Protein AF-A0A936CK80-F1 (afdb_monomer)

Radius of gyration: 20.22 Å; Cα contacts (8 Å, |Δi|>4): 633; chains: 1; bounding box: 52×66×54 Å

pLDDT: mean 85.53, std 17.78, range [31.84, 98.75]

Structure (mmCIF, N/CA/C/O backbone):
data_AF-A0A936CK80-F1
#
_entry.id   AF-A0A936CK80-F1
#
loop_
_atom_site.group_PDB
_atom_site.id
_atom_site.type_symbol
_atom_site.label_atom_id
_atom_site.label_alt_id
_atom_site.label_comp_id
_atom_site.label_asym_id
_atom_site.label_entity_id
_atom_site.label_seq_id
_atom_site.pdbx_PDB_ins_code
_atom_site.Cartn_x
_atom_site.Cartn_y
_atom_site.Cartn_z
_atom_site.occupancy
_atom_site.B_iso_or_equiv
_atom_site.auth_seq_id
_atom_site.auth_comp_id
_atom_site.auth_asym_id
_atom_site.auth_atom_id
_atom_site.pdbx_PDB_model_num
ATOM 1 N N . MET A 1 1 ? -12.607 -15.235 5.299 1.00 90.94 1 MET A N 1
ATOM 2 C CA . MET A 1 1 ? -11.387 -15.390 6.128 1.00 90.94 1 MET A CA 1
ATOM 3 C C . MET A 1 1 ? -11.049 -14.071 6.810 1.00 90.94 1 MET A C 1
ATOM 5 O O . MET A 1 1 ? -11.460 -13.039 6.297 1.00 90.94 1 MET A O 1
ATOM 9 N N . SER A 1 2 ? -10.295 -14.081 7.913 1.00 73.56 2 SER A N 1
ATOM 10 C CA . SER A 1 2 ? -9.813 -12.849 8.558 1.00 73.56 2 SER A CA 1
ATOM 11 C C . SER A 1 2 ? -8.311 -12.921 8.818 1.00 73.56 2 SER A C 1
ATOM 13 O O . SER A 1 2 ? -7.803 -13.983 9.174 1.00 73.56 2 SER A O 1
ATOM 15 N N . PHE A 1 3 ? -7.615 -11.7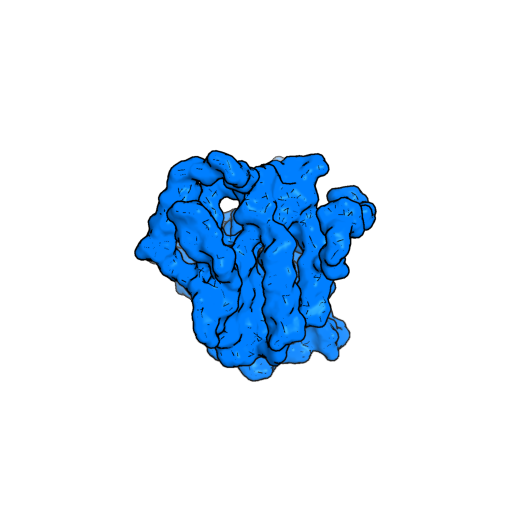97 8.661 1.00 86.94 3 PHE A N 1
ATOM 16 C CA . PHE A 1 3 ? -6.196 -11.641 8.982 1.00 86.94 3 PHE A CA 1
ATOM 17 C C . PHE A 1 3 ? -5.951 -10.322 9.722 1.00 86.94 3 PHE A C 1
ATOM 19 O O . PHE A 1 3 ? -6.760 -9.395 9.657 1.00 86.94 3 PHE A O 1
ATOM 26 N N . PHE A 1 4 ? -4.835 -10.229 10.442 1.00 77.50 4 PHE A N 1
ATOM 27 C CA . PHE A 1 4 ? -4.381 -8.968 11.022 1.00 77.50 4 PHE A CA 1
ATOM 28 C C . PHE A 1 4 ? -3.329 -8.353 10.109 1.00 77.50 4 PHE A C 1
ATOM 30 O O . PHE A 1 4 ? -2.383 -9.038 9.725 1.00 77.50 4 PHE A O 1
ATOM 37 N N . ALA A 1 5 ? -3.486 -7.076 9.764 1.00 58.94 5 ALA A N 1
ATOM 38 C CA . ALA A 1 5 ? -2.471 -6.360 9.005 1.00 58.94 5 ALA A CA 1
ATOM 39 C C . ALA A 1 5 ? -1.598 -5.552 9.967 1.00 58.94 5 ALA A C 1
ATOM 41 O O . ALA A 1 5 ? -2.046 -4.599 10.613 1.00 58.94 5 ALA A O 1
ATOM 42 N N . THR A 1 6 ? -0.336 -5.951 10.037 1.00 60.31 6 THR A N 1
ATOM 43 C CA . THR A 1 6 ? 0.779 -5.160 10.546 1.00 60.31 6 THR A CA 1
ATOM 44 C C . THR A 1 6 ? 1.874 -5.208 9.488 1.00 60.31 6 THR A C 1
ATOM 46 O O . THR A 1 6 ? 1.953 -6.151 8.702 1.00 60.31 6 THR A O 1
ATOM 49 N N . VAL A 1 7 ? 2.706 -4.173 9.428 1.00 60.09 7 VAL A N 1
ATOM 50 C CA . VAL A 1 7 ? 3.809 -4.112 8.474 1.00 60.09 7 VAL A CA 1
ATOM 51 C C . VAL A 1 7 ? 5.092 -3.976 9.271 1.00 60.09 7 VAL A C 1
ATOM 53 O O . VAL A 1 7 ? 5.338 -2.964 9.928 1.00 60.09 7 VAL A O 1
ATOM 56 N N . SER A 1 8 ? 5.902 -5.027 9.237 1.00 54.38 8 SER A N 1
ATOM 57 C CA . SER A 1 8 ? 7.216 -5.060 9.872 1.00 54.38 8 SER A CA 1
ATOM 58 C C . SER A 1 8 ? 8.303 -4.750 8.848 1.00 54.38 8 SER A C 1
ATOM 60 O O . SER A 1 8 ? 8.177 -5.057 7.666 1.00 54.38 8 SER A O 1
ATOM 62 N N . CYS A 1 9 ? 9.375 -4.091 9.289 1.00 51.50 9 CYS A N 1
ATOM 63 C CA . CYS A 1 9 ? 10.545 -3.887 8.444 1.00 51.50 9 CYS A CA 1
ATOM 64 C C . CYS A 1 9 ? 11.281 -5.218 8.291 1.00 51.50 9 CYS A C 1
ATOM 66 O O . CYS A 1 9 ? 11.737 -5.784 9.283 1.00 51.50 9 CYS A O 1
ATOM 68 N N . PHE A 1 10 ? 11.423 -5.693 7.058 1.00 47.81 10 PHE A N 1
ATOM 69 C CA . PHE A 1 10 ? 12.235 -6.865 6.736 1.00 47.81 10 PHE A CA 1
ATOM 70 C C . PHE A 1 10 ? 13.671 -6.497 6.303 1.00 47.81 10 PHE A C 1
ATOM 72 O O . PHE A 1 10 ? 14.412 -7.351 5.816 1.00 47.81 10 PHE A O 1
ATOM 79 N N . GLY A 1 11 ? 14.088 -5.247 6.555 1.00 41.28 11 GLY A N 1
ATOM 80 C CA . GLY A 1 11 ? 15.442 -4.724 6.341 1.00 41.28 11 GLY A CA 1
ATOM 81 C C . GLY A 1 11 ? 16.070 -4.147 7.619 1.00 41.28 11 GLY A C 1
ATOM 82 O O . GLY A 1 11 ? 15.370 -3.676 8.518 1.00 41.28 11 GLY A O 1
ATOM 83 N N . GLN A 1 12 ? 17.404 -4.188 7.706 1.00 37.88 12 GLN A N 1
ATOM 84 C CA . GLN A 1 12 ? 18.173 -3.705 8.860 1.00 37.88 12 GLN A CA 1
ATOM 85 C C . GLN A 1 12 ? 17.774 -2.278 9.291 1.00 37.88 12 GLN A C 1
ATOM 87 O O . GLN A 1 12 ? 17.757 -1.374 8.454 1.00 37.88 12 GLN A O 1
ATOM 92 N N . PRO A 1 13 ? 17.627 -1.991 10.601 1.00 36.31 13 PRO A N 1
ATOM 93 C CA . PRO A 1 13 ? 17.452 -0.622 11.104 1.00 36.31 13 PRO A CA 1
ATOM 94 C C . PRO A 1 13 ? 18.627 0.320 10.776 1.00 36.31 13 PRO A C 1
ATOM 96 O O . PRO A 1 13 ? 18.455 1.538 10.765 1.00 36.31 13 PRO A O 1
ATOM 99 N N . ARG A 1 14 ? 19.819 -0.226 10.477 1.00 38.53 14 ARG A N 1
ATOM 100 C CA . ARG A 1 14 ? 20.996 0.533 10.004 1.00 38.53 14 ARG A CA 1
ATOM 101 C C . ARG A 1 14 ? 21.031 0.743 8.478 1.00 38.53 14 ARG A C 1
ATOM 103 O O . ARG A 1 14 ? 21.925 1.428 7.996 1.00 38.53 14 ARG A O 1
ATOM 110 N N . GLY A 1 15 ? 20.065 0.196 7.735 1.00 40.78 15 GLY A N 1
ATOM 111 C CA . GLY A 1 15 ? 20.029 0.116 6.271 1.00 40.78 15 GLY A CA 1
ATOM 112 C C . GLY A 1 15 ? 18.913 0.927 5.607 1.00 40.78 15 GLY A C 1
ATOM 113 O O . GLY A 1 15 ? 18.329 0.465 4.637 1.00 40.78 15 GLY A O 1
ATOM 114 N N . ARG A 1 16 ? 18.628 2.157 6.073 1.00 46.03 16 ARG A N 1
ATOM 115 C CA . ARG A 1 16 ? 17.779 3.111 5.311 1.00 46.03 16 ARG A CA 1
ATOM 116 C C . ARG A 1 16 ? 18.415 3.560 3.976 1.00 46.03 16 ARG A C 1
ATOM 118 O O . ARG A 1 16 ? 17.820 4.352 3.259 1.00 46.03 16 ARG A O 1
ATOM 125 N N . GLY A 1 17 ? 19.616 3.076 3.660 1.00 39.00 17 GLY A N 1
ATOM 126 C CA . GLY A 1 17 ? 20.102 2.818 2.306 1.00 39.00 17 GLY A CA 1
ATOM 127 C C . GLY A 1 17 ? 20.711 1.417 2.312 1.00 39.00 17 GLY A C 1
ATOM 128 O O . GLY A 1 17 ? 21.501 1.104 3.207 1.00 39.00 17 GLY A O 1
ATOM 129 N N . GLY A 1 18 ? 20.299 0.557 1.386 1.00 45.75 18 GLY A N 1
ATOM 130 C CA . GLY A 1 18 ? 20.871 -0.771 1.223 1.00 45.75 18 GLY A CA 1
ATOM 131 C C . GLY A 1 18 ? 22.326 -0.631 0.801 1.00 45.75 18 GLY A C 1
ATOM 132 O O . GLY A 1 18 ? 22.621 0.066 -0.150 1.00 45.75 18 GLY A O 1
ATOM 133 N N . MET A 1 19 ? 23.272 -1.252 1.496 1.00 43.19 19 MET A N 1
ATOM 134 C CA . MET A 1 19 ? 24.635 -1.354 0.970 1.00 43.19 19 MET A CA 1
ATOM 135 C C . MET A 1 19 ? 24.689 -2.543 0.015 1.00 43.19 19 MET A C 1
ATOM 137 O O . MET A 1 19 ? 25.093 -3.636 0.407 1.00 43.19 19 MET A O 1
ATOM 141 N N . ALA A 1 20 ? 24.273 -2.339 -1.235 1.00 45.38 20 ALA A N 1
ATOM 142 C CA . ALA A 1 20 ? 24.664 -3.231 -2.318 1.00 45.38 20 ALA A CA 1
ATOM 143 C C . ALA A 1 20 ? 26.065 -2.811 -2.776 1.00 45.38 20 ALA A C 1
ATOM 145 O O . ALA A 1 20 ? 26.227 -2.016 -3.698 1.00 45.38 20 ALA A O 1
ATOM 146 N N . VAL A 1 21 ? 27.090 -3.303 -2.081 1.00 42.16 21 VAL A N 1
ATOM 147 C CA . VAL A 1 21 ? 28.447 -3.318 -2.627 1.00 42.16 21 VAL A CA 1
ATOM 148 C C . VAL A 1 21 ? 28.748 -4.773 -2.936 1.00 42.16 21 VAL A C 1
ATOM 150 O O . VAL A 1 21 ? 29.017 -5.555 -2.025 1.00 42.16 21 VAL A O 1
ATOM 153 N N . GLU A 1 22 ? 28.709 -5.127 -4.221 1.00 42.38 22 GLU A N 1
ATOM 154 C CA . GLU A 1 22 ? 29.006 -6.460 -4.775 1.00 42.38 22 GLU A CA 1
ATOM 155 C C . GLU A 1 22 ? 30.392 -7.028 -4.407 1.00 42.38 22 GLU A C 1
ATOM 157 O O . GLU A 1 22 ? 30.753 -8.117 -4.837 1.00 42.38 22 GLU A O 1
ATOM 162 N N . GLN A 1 23 ? 31.180 -6.352 -3.570 1.00 39.53 23 GLN A N 1
ATOM 163 C CA . GLN A 1 23 ? 32.452 -6.876 -3.069 1.00 39.53 23 GLN A CA 1
ATOM 164 C C . GLN A 1 23 ? 32.578 -6.899 -1.545 1.00 39.53 23 GLN A C 1
ATOM 166 O O . GLN A 1 23 ? 33.513 -7.504 -1.032 1.00 39.53 23 GLN A O 1
ATOM 171 N N . TYR A 1 24 ? 31.624 -6.327 -0.805 1.00 40.56 24 TYR A N 1
ATOM 172 C CA . TYR A 1 24 ? 31.613 -6.376 0.654 1.00 40.56 24 TYR A CA 1
ATOM 173 C C . TYR A 1 24 ? 30.174 -6.309 1.166 1.00 40.56 24 TYR A C 1
ATOM 175 O O . TYR A 1 24 ? 29.749 -5.303 1.736 1.00 40.56 24 TYR A O 1
ATOM 183 N N . PHE A 1 25 ? 29.434 -7.418 1.073 1.00 49.34 25 PHE A N 1
ATOM 184 C CA . PHE A 1 25 ? 28.477 -7.684 2.143 1.00 49.34 25 PHE A CA 1
ATOM 185 C C . PHE A 1 25 ? 29.290 -7.675 3.435 1.00 49.34 25 PHE A C 1
ATOM 187 O O . PHE A 1 25 ? 30.094 -8.575 3.693 1.00 49.34 25 PHE A O 1
ATOM 194 N N . SER A 1 26 ? 29.163 -6.603 4.221 1.00 53.44 26 SER A N 1
ATOM 195 C CA . SER A 1 26 ? 29.718 -6.601 5.566 1.00 53.44 26 SER A CA 1
ATOM 196 C C . SER A 1 26 ? 29.170 -7.856 6.237 1.00 53.44 26 SER A C 1
ATOM 198 O O . SER A 1 26 ? 27.960 -8.078 6.199 1.00 53.44 26 SER A O 1
ATOM 200 N N . LYS A 1 27 ? 30.031 -8.696 6.821 1.00 55.69 27 LYS A N 1
ATOM 201 C CA . LYS A 1 27 ? 29.606 -9.948 7.471 1.00 55.69 27 LYS A CA 1
ATOM 202 C C . LYS A 1 27 ? 28.365 -9.738 8.366 1.00 55.69 27 LYS A C 1
ATOM 204 O O . LYS A 1 27 ? 27.516 -10.610 8.460 1.00 55.69 27 LYS A O 1
ATOM 209 N N . CYS A 1 28 ? 28.220 -8.539 8.939 1.00 57.66 28 CYS A N 1
ATOM 210 C CA . CYS A 1 28 ? 27.093 -8.084 9.748 1.00 57.66 28 CYS A CA 1
ATOM 211 C C . CYS A 1 28 ? 25.706 -8.120 9.065 1.00 57.66 28 CYS A C 1
ATOM 213 O O . CYS A 1 28 ? 24.758 -8.550 9.713 1.00 57.66 28 CYS A O 1
ATOM 215 N N . SER A 1 29 ? 25.547 -7.709 7.799 1.00 62.97 29 SER A N 1
ATOM 216 C CA . SER A 1 29 ? 24.231 -7.760 7.125 1.00 62.97 29 SER A CA 1
ATOM 217 C C . SER A 1 29 ? 23.830 -9.181 6.745 1.00 62.97 29 SER A C 1
ATOM 219 O O . SER A 1 29 ? 22.663 -9.546 6.865 1.00 62.97 29 SER A O 1
ATOM 221 N N . SER A 1 30 ? 24.807 -10.014 6.386 1.00 62.59 30 SER A N 1
ATOM 222 C CA . SER A 1 30 ? 24.587 -11.444 6.183 1.00 62.59 30 SER A CA 1
ATOM 223 C C . SER A 1 30 ? 24.240 -12.169 7.484 1.00 62.59 30 SER A C 1
ATOM 225 O O . SER A 1 30 ? 23.319 -12.980 7.488 1.00 62.59 30 SER A O 1
ATOM 227 N N . PHE A 1 31 ? 24.907 -11.847 8.600 1.00 67.94 31 PHE A N 1
ATOM 228 C CA . PHE A 1 31 ? 24.560 -12.401 9.913 1.00 67.94 31 PHE A CA 1
ATOM 229 C C . PHE A 1 31 ? 23.154 -12.001 10.359 1.00 67.94 31 PHE A C 1
ATOM 231 O O . PHE A 1 31 ? 22.409 -12.866 10.801 1.00 67.94 31 PHE A O 1
ATOM 238 N N . ASP A 1 32 ? 22.758 -10.739 10.174 1.00 67.00 32 ASP A N 1
ATOM 239 C CA . ASP A 1 32 ? 21.407 -10.280 10.518 1.00 67.00 32 ASP A CA 1
ATOM 240 C C . ASP A 1 32 ? 20.325 -11.002 9.700 1.00 67.00 32 ASP A C 1
ATOM 242 O O . ASP A 1 32 ? 19.324 -11.458 10.250 1.00 67.00 32 ASP A O 1
ATOM 246 N N . ALA A 1 33 ? 20.552 -11.202 8.396 1.00 72.12 33 ALA A N 1
ATOM 247 C CA . ALA A 1 33 ? 19.642 -11.979 7.555 1.00 72.12 33 ALA A CA 1
ATOM 248 C C . ALA A 1 33 ? 19.543 -13.448 8.009 1.00 72.12 33 ALA A C 1
ATOM 250 O O . ALA A 1 33 ? 18.450 -14.017 8.053 1.00 72.12 33 ALA A O 1
ATOM 251 N N . VAL A 1 34 ? 20.668 -14.067 8.379 1.00 74.19 34 VAL A N 1
ATOM 252 C CA . VAL A 1 34 ? 20.699 -15.445 8.895 1.00 74.19 34 VAL A CA 1
ATOM 253 C C . VAL A 1 34 ? 19.994 -15.551 10.254 1.00 74.19 34 VAL A C 1
ATOM 255 O O . VAL A 1 34 ? 19.184 -16.460 10.446 1.00 74.19 34 VAL A O 1
ATOM 258 N N . ASP A 1 35 ? 20.230 -14.613 11.172 1.00 77.88 35 ASP A N 1
ATOM 259 C CA . ASP A 1 35 ? 19.577 -14.577 12.484 1.00 77.88 35 ASP A CA 1
ATOM 260 C C . ASP A 1 35 ? 18.073 -14.319 12.361 1.00 77.88 35 ASP A C 1
ATOM 262 O O . ASP A 1 35 ? 17.276 -14.992 13.022 1.00 77.88 35 ASP A O 1
ATOM 266 N N . ARG A 1 36 ? 17.648 -13.426 11.458 1.00 75.75 36 ARG A N 1
ATOM 267 C CA . ARG A 1 36 ? 16.225 -13.221 11.165 1.00 75.75 36 ARG A CA 1
ATOM 268 C C . ARG A 1 36 ? 15.571 -14.529 10.742 1.00 75.75 36 ARG A C 1
ATOM 270 O O . ARG A 1 36 ? 14.539 -14.869 11.298 1.00 75.75 36 ARG A O 1
ATOM 277 N N . LYS A 1 37 ? 16.171 -15.310 9.843 1.00 78.31 37 LYS A N 1
ATOM 278 C CA . LYS A 1 37 ? 15.605 -16.614 9.447 1.00 78.31 37 LYS A CA 1
ATOM 279 C C . LYS A 1 37 ? 15.575 -17.632 10.586 1.00 78.31 37 LYS A C 1
ATOM 281 O O . LYS A 1 37 ? 14.704 -18.499 10.615 1.00 78.31 37 LYS A O 1
ATOM 286 N N . LYS A 1 38 ? 16.498 -17.528 11.545 1.00 81.44 38 LYS A N 1
ATOM 287 C CA . LYS A 1 38 ? 16.538 -18.398 12.725 1.00 81.44 38 LYS A CA 1
ATOM 288 C C . LYS A 1 38 ? 15.413 -18.090 13.719 1.00 81.44 38 LYS A C 1
ATOM 290 O O . LYS A 1 38 ? 14.796 -19.027 14.222 1.00 81.44 38 LYS A O 1
ATOM 295 N N . TYR A 1 39 ? 15.153 -16.813 14.003 1.00 81.31 39 TYR A N 1
ATOM 296 C CA . TYR A 1 39 ? 14.197 -16.393 15.041 1.00 81.31 39 TYR A CA 1
ATOM 297 C C . TYR A 1 39 ? 12.818 -15.991 14.495 1.00 81.31 39 TYR A C 1
ATOM 299 O O . TYR A 1 39 ? 11.815 -16.131 15.189 1.00 81.31 39 TYR A O 1
ATOM 307 N N . PHE A 1 40 ? 12.761 -15.537 13.245 1.00 78.69 40 PHE A N 1
ATOM 308 C CA . PHE A 1 40 ? 11.582 -15.021 12.549 1.00 78.69 40 PHE A CA 1
ATOM 309 C C . PHE A 1 40 ? 11.537 -15.600 11.129 1.00 78.69 40 PHE A C 1
ATOM 311 O O . PHE A 1 40 ? 11.831 -14.918 10.141 1.00 78.69 40 PHE A O 1
ATOM 318 N N . LYS A 1 41 ? 11.217 -16.898 11.039 1.00 80.75 41 LYS A N 1
ATOM 319 C CA . LYS A 1 41 ? 11.120 -17.617 9.762 1.00 80.75 41 LYS A CA 1
ATOM 320 C C . LYS A 1 41 ? 10.153 -16.899 8.831 1.00 80.75 41 LYS A C 1
ATOM 322 O O . LYS A 1 41 ? 8.988 -16.714 9.178 1.00 80.75 41 LYS A O 1
ATOM 327 N N . ASN A 1 42 ? 10.644 -16.523 7.660 1.00 83.56 42 ASN A N 1
ATOM 328 C CA . ASN A 1 42 ? 9.808 -15.947 6.620 1.00 83.56 42 ASN A CA 1
ATOM 329 C C . ASN A 1 42 ? 9.410 -17.054 5.646 1.00 83.56 42 ASN A C 1
ATOM 331 O O . ASN A 1 42 ? 10.093 -18.079 5.572 1.00 83.56 42 ASN A O 1
ATOM 335 N N . PRO A 1 43 ? 8.319 -16.868 4.898 1.00 89.19 43 PRO A N 1
ATOM 336 C CA . PRO A 1 43 ? 8.014 -17.746 3.787 1.00 89.19 43 PRO A CA 1
ATOM 337 C C . PRO A 1 43 ? 9.151 -17.765 2.761 1.00 89.19 43 PRO A C 1
ATOM 339 O O . PRO A 1 43 ? 9.693 -16.721 2.391 1.00 89.19 43 PRO A O 1
ATOM 342 N N . ALA A 1 44 ? 9.492 -18.966 2.305 1.00 88.75 44 ALA A N 1
ATOM 343 C CA . ALA A 1 44 ? 10.425 -19.210 1.215 1.00 88.75 44 ALA A CA 1
ATOM 344 C C . ALA A 1 44 ? 9.656 -19.813 0.033 1.00 88.75 44 ALA A C 1
ATOM 346 O O . ALA A 1 44 ? 8.662 -20.497 0.280 1.00 88.75 44 ALA A O 1
ATOM 347 N N . PRO A 1 45 ? 10.109 -19.616 -1.219 1.00 91.50 45 PRO A N 1
ATOM 348 C CA . PRO A 1 45 ? 9.449 -20.220 -2.368 1.00 91.50 45 PRO A CA 1
ATOM 349 C C . PRO A 1 45 ? 9.349 -21.747 -2.247 1.00 91.50 45 PRO A C 1
ATOM 351 O O . PRO A 1 45 ? 10.364 -22.425 -2.050 1.00 91.50 45 PRO A O 1
ATOM 354 N N . ASP A 1 46 ? 8.127 -22.262 -2.372 1.00 92.75 46 ASP A N 1
ATOM 355 C CA . ASP A 1 46 ? 7.764 -23.679 -2.370 1.00 92.75 46 ASP A CA 1
ATOM 356 C C . ASP A 1 46 ? 6.475 -23.906 -3.198 1.00 92.75 46 ASP A C 1
ATOM 358 O O . ASP A 1 46 ? 6.152 -23.120 -4.085 1.00 92.75 46 ASP A O 1
ATOM 362 N N . ASN A 1 47 ? 5.737 -24.995 -2.955 1.00 92.81 47 ASN A N 1
ATOM 363 C CA . ASN A 1 47 ? 4.494 -25.282 -3.686 1.00 92.81 47 ASN A CA 1
ATOM 364 C C . ASN A 1 47 ? 3.325 -24.347 -3.319 1.00 92.81 47 ASN A C 1
ATOM 366 O O . ASN A 1 47 ? 2.311 -24.348 -4.014 1.00 92.81 47 ASN A O 1
ATOM 370 N N . PHE A 1 48 ? 3.420 -23.615 -2.208 1.00 94.06 48 PHE A N 1
ATOM 371 C CA . PHE A 1 48 ? 2.381 -22.720 -1.704 1.00 94.06 48 PHE A CA 1
ATOM 372 C C . PHE A 1 48 ? 2.787 -21.245 -1.812 1.00 94.06 48 PHE A C 1
ATOM 374 O O . PHE A 1 48 ? 1.955 -20.404 -2.156 1.00 94.06 48 PHE A O 1
ATOM 381 N N . TYR A 1 49 ? 4.054 -20.930 -1.541 1.00 95.50 49 TYR A N 1
ATOM 382 C CA . TYR A 1 49 ? 4.604 -19.582 -1.616 1.00 95.50 49 TYR A CA 1
ATOM 383 C C . TYR A 1 49 ? 5.406 -19.374 -2.904 1.00 95.50 49 TYR A C 1
ATOM 385 O O . TYR A 1 49 ? 6.271 -20.176 -3.245 1.00 95.50 49 TYR A O 1
ATOM 393 N N . SER A 1 50 ? 5.192 -18.241 -3.572 1.00 95.62 50 SER A N 1
ATOM 394 C CA . SER A 1 50 ? 6.140 -17.689 -4.552 1.00 95.62 50 SER A CA 1
ATOM 395 C C . SER A 1 50 ? 6.981 -16.595 -3.889 1.00 95.62 50 SER A C 1
ATOM 397 O O . SER A 1 50 ? 6.617 -16.103 -2.821 1.00 95.62 50 SER A O 1
ATOM 399 N N . GLY A 1 51 ? 8.101 -16.187 -4.482 1.00 93.50 51 GLY A N 1
ATOM 400 C CA . GLY A 1 51 ? 8.934 -15.121 -3.925 1.00 93.50 51 GLY A CA 1
ATOM 401 C C . GLY A 1 51 ? 10.374 -15.156 -4.403 1.00 93.50 51 GLY A C 1
ATOM 402 O O . GLY A 1 51 ? 10.678 -15.704 -5.460 1.00 93.50 51 GLY A O 1
ATOM 403 N N . ASP A 1 52 ? 11.250 -14.579 -3.585 1.00 89.38 52 ASP A N 1
ATOM 404 C CA . ASP A 1 52 ? 12.683 -14.493 -3.852 1.00 89.38 52 ASP A CA 1
ATOM 405 C C . ASP A 1 52 ? 13.361 -15.869 -3.911 1.00 89.38 52 ASP A C 1
ATOM 407 O O . ASP A 1 52 ? 13.630 -16.490 -2.876 1.00 89.38 52 ASP A O 1
ATOM 411 N N . ASP A 1 53 ? 13.650 -16.334 -5.127 1.00 88.44 53 ASP A N 1
ATOM 412 C CA . ASP A 1 53 ? 14.372 -17.586 -5.376 1.00 88.44 53 ASP A CA 1
ATOM 413 C C . ASP A 1 53 ? 15.877 -17.372 -5.616 1.00 88.44 53 ASP A C 1
ATOM 415 O O . ASP A 1 53 ? 16.631 -18.329 -5.814 1.00 88.44 53 ASP A O 1
ATOM 419 N N . ALA A 1 54 ? 16.344 -16.118 -5.567 1.00 87.44 54 ALA A N 1
ATOM 420 C CA . ALA A 1 54 ? 17.754 -15.805 -5.726 1.00 87.44 54 ALA A CA 1
ATOM 421 C C . ALA A 1 54 ? 18.577 -16.363 -4.556 1.00 87.44 54 ALA A C 1
ATOM 423 O O . ALA A 1 54 ? 18.181 -16.330 -3.386 1.00 87.44 54 ALA A O 1
ATOM 424 N N . ASN A 1 55 ? 19.766 -16.871 -4.881 1.00 86.12 55 ASN A N 1
ATOM 425 C CA . ASN A 1 55 ? 20.690 -17.425 -3.903 1.00 86.12 55 ASN A CA 1
ATOM 426 C C . ASN A 1 55 ? 21.881 -16.483 -3.720 1.00 86.12 55 ASN A C 1
ATOM 428 O O . ASN A 1 55 ? 22.668 -16.276 -4.644 1.00 86.12 55 ASN A O 1
ATOM 432 N N . TYR A 1 56 ? 22.015 -15.917 -2.522 1.00 82.62 56 TYR A N 1
ATOM 433 C CA . TYR A 1 56 ? 23.057 -14.951 -2.203 1.00 82.62 56 TYR A CA 1
ATOM 434 C C . TYR A 1 56 ? 24.181 -15.598 -1.396 1.00 82.62 56 TYR A C 1
ATOM 436 O O . TYR A 1 56 ? 23.946 -16.313 -0.414 1.00 82.62 56 TYR A O 1
ATOM 444 N N . THR A 1 57 ? 25.424 -15.281 -1.756 1.00 79.12 57 THR A N 1
ATOM 445 C CA . THR A 1 57 ? 26.611 -15.727 -1.020 1.00 79.12 57 THR A CA 1
ATOM 446 C C . THR A 1 57 ? 26.478 -15.383 0.470 1.00 79.12 57 THR A C 1
ATOM 448 O O . THR A 1 57 ? 26.116 -14.264 0.829 1.00 79.12 57 THR A O 1
ATOM 451 N N . PHE A 1 58 ? 26.757 -16.357 1.343 1.00 76.38 58 PHE A N 1
ATOM 452 C CA . PHE A 1 58 ? 26.654 -16.276 2.814 1.00 76.38 58 PHE A CA 1
ATOM 453 C C . PHE A 1 58 ? 25.243 -16.161 3.414 1.00 76.38 58 PHE A C 1
ATOM 455 O O . PHE A 1 58 ? 25.111 -16.299 4.628 1.00 76.38 58 PHE A O 1
ATOM 462 N N . MET A 1 59 ? 24.196 -15.947 2.612 1.00 73.88 59 MET A N 1
ATOM 463 C CA . MET A 1 59 ? 22.819 -15.794 3.103 1.00 73.88 59 MET A CA 1
ATOM 464 C C . MET A 1 59 ? 21.872 -16.886 2.606 1.00 73.88 59 MET A C 1
ATOM 466 O O . MET A 1 59 ? 20.865 -17.137 3.264 1.00 73.88 59 MET A O 1
ATOM 470 N N . GLY A 1 60 ? 22.175 -17.572 1.503 1.00 84.56 60 GLY A N 1
ATOM 471 C CA . GLY A 1 60 ? 21.211 -18.464 0.860 1.00 84.56 60 GLY A CA 1
ATOM 472 C C . GLY A 1 60 ? 20.070 -17.663 0.223 1.00 84.56 60 GLY A C 1
ATOM 473 O O . GLY A 1 60 ? 20.268 -16.519 -0.192 1.00 84.56 60 GLY A O 1
ATOM 474 N N . LYS A 1 61 ? 18.857 -18.229 0.213 1.00 85.75 61 LYS A N 1
ATOM 475 C CA . LYS A 1 61 ? 17.638 -17.474 -0.118 1.00 85.75 61 LYS A CA 1
ATOM 476 C C . LYS A 1 61 ? 17.347 -16.427 0.953 1.00 85.75 61 LYS A C 1
ATOM 478 O O . LYS A 1 61 ? 17.525 -16.694 2.150 1.00 85.75 61 LYS A O 1
ATOM 483 N N . ARG A 1 62 ? 16.915 -15.238 0.533 1.00 84.31 62 ARG A N 1
ATOM 484 C CA . ARG A 1 62 ? 16.716 -14.100 1.441 1.00 84.31 62 ARG A CA 1
ATOM 485 C C . ARG A 1 62 ? 15.327 -14.054 2.072 1.00 84.31 62 ARG A C 1
ATOM 487 O O . ARG A 1 62 ? 15.200 -13.502 3.162 1.00 84.31 62 ARG A O 1
ATOM 494 N N . GLU A 1 63 ? 14.326 -14.658 1.425 1.00 87.69 63 GLU A N 1
ATOM 495 C CA . GLU A 1 63 ? 12.964 -14.819 1.971 1.00 87.69 63 GLU A CA 1
ATOM 496 C C . GLU A 1 63 ? 12.347 -13.461 2.374 1.00 87.69 63 GLU A C 1
ATOM 498 O O . GLU A 1 63 ? 11.814 -13.247 3.467 1.00 87.69 63 GLU A O 1
ATOM 503 N N . SER A 1 64 ? 12.540 -12.467 1.509 1.00 85.31 64 SER A N 1
ATOM 504 C CA . SER A 1 64 ? 12.309 -11.047 1.806 1.00 85.31 64 SER A CA 1
ATOM 505 C C . SER A 1 64 ? 11.108 -10.436 1.101 1.00 85.31 64 SER A C 1
ATOM 507 O O . SER A 1 64 ? 10.543 -9.471 1.602 1.00 85.31 64 SER A O 1
ATOM 509 N N . TYR A 1 65 ? 10.749 -10.989 -0.052 1.00 93.06 65 TYR A N 1
ATOM 510 C CA . TYR A 1 65 ? 9.522 -10.695 -0.773 1.00 93.06 65 TYR A CA 1
ATOM 511 C C . TYR A 1 65 ? 8.925 -12.034 -1.203 1.00 93.06 65 TYR A C 1
ATOM 513 O O . TYR A 1 65 ? 9.659 -12.964 -1.551 1.00 93.06 65 TYR A O 1
ATOM 521 N N . TYR A 1 66 ? 7.612 -12.160 -1.068 1.00 95.88 66 TYR A N 1
ATOM 522 C CA . TYR A 1 66 ? 6.900 -13.419 -1.256 1.00 95.88 66 TYR A CA 1
ATOM 523 C C . TYR A 1 66 ? 5.409 -13.177 -1.462 1.00 95.88 66 TYR A C 1
ATOM 525 O O . TYR A 1 66 ? 4.880 -12.123 -1.107 1.00 95.88 66 TYR A O 1
ATOM 533 N N . SER A 1 67 ? 4.721 -14.155 -2.033 1.00 97.69 67 SER A N 1
ATOM 534 C CA . SER A 1 67 ? 3.277 -14.125 -2.217 1.00 97.69 67 SER A CA 1
ATOM 535 C C . SER A 1 67 ? 2.650 -15.483 -1.946 1.00 97.69 67 SER A C 1
ATOM 537 O O . SER A 1 67 ? 3.311 -16.519 -2.014 1.00 97.69 67 SER A O 1
ATOM 539 N N . TRP A 1 68 ? 1.365 -15.470 -1.609 1.00 97.62 68 TRP A N 1
ATOM 540 C CA . TRP A 1 68 ? 0.544 -16.671 -1.496 1.00 97.62 68 TRP A CA 1
ATOM 541 C C . TRP A 1 68 ? -0.918 -16.330 -1.750 1.00 97.62 68 TRP A C 1
ATOM 543 O O . TRP A 1 68 ? -1.342 -15.180 -1.612 1.00 97.62 68 TRP A O 1
ATOM 553 N N . THR A 1 69 ? -1.701 -17.348 -2.088 1.00 97.12 69 THR A N 1
ATOM 554 C CA . THR A 1 69 ? -3.157 -17.232 -2.188 1.00 97.12 69 THR A CA 1
ATOM 555 C C . THR A 1 69 ? -3.801 -17.961 -1.020 1.00 97.12 69 THR A C 1
ATOM 557 O O . THR A 1 69 ? -3.414 -19.078 -0.677 1.00 97.12 69 THR A O 1
ATOM 560 N N . TRP A 1 70 ? -4.795 -17.335 -0.398 1.00 95.12 70 TRP A N 1
ATOM 561 C CA . TRP A 1 70 ? -5.618 -17.969 0.624 1.00 95.12 70 TRP A CA 1
ATOM 562 C C . TRP A 1 70 ? -7.079 -17.587 0.403 1.00 95.12 70 TRP A C 1
ATOM 564 O O . TRP A 1 70 ? -7.428 -16.408 0.410 1.00 95.12 70 TRP A O 1
ATOM 574 N N . GLY A 1 71 ? -7.934 -18.586 0.166 1.00 93.31 71 GLY A N 1
ATOM 575 C CA . GLY A 1 71 ? -9.309 -18.342 -0.272 1.00 93.31 71 GLY A CA 1
ATOM 576 C C . GLY A 1 71 ? -9.341 -17.516 -1.562 1.00 93.31 71 GLY A C 1
ATOM 577 O O . GLY A 1 71 ? -8.597 -17.801 -2.494 1.00 93.31 71 GLY A O 1
ATOM 578 N N . ASP A 1 72 ? -10.161 -16.467 -1.578 1.00 93.50 72 ASP A N 1
ATOM 579 C CA . ASP A 1 72 ? -10.350 -15.593 -2.743 1.00 93.50 72 ASP A CA 1
ATOM 580 C C . ASP A 1 72 ? -9.342 -14.433 -2.827 1.00 93.50 72 ASP A C 1
ATOM 582 O O . ASP A 1 72 ? -9.558 -13.499 -3.606 1.00 93.50 72 ASP A O 1
ATOM 586 N N . ALA A 1 73 ? -8.275 -14.434 -2.013 1.00 97.44 73 ALA A N 1
ATOM 587 C CA . ALA A 1 73 ? -7.311 -13.337 -2.007 1.00 97.44 73 ALA A CA 1
ATOM 588 C C . ALA A 1 73 ? -5.856 -13.751 -2.231 1.00 97.44 73 ALA A C 1
ATOM 590 O O . ALA A 1 73 ? -5.359 -14.715 -1.643 1.00 97.44 73 ALA A O 1
ATOM 591 N N . LEU A 1 74 ? -5.171 -12.930 -3.027 1.00 98.44 74 LEU A N 1
ATOM 592 C CA . LEU A 1 74 ? -3.725 -12.913 -3.183 1.00 98.44 74 LEU A CA 1
ATOM 593 C C . LEU A 1 74 ? -3.111 -11.956 -2.156 1.00 98.44 74 LEU A C 1
ATOM 595 O O . LEU A 1 74 ? -3.551 -10.813 -2.006 1.00 98.44 74 LEU A O 1
ATOM 599 N N . PHE A 1 75 ? -2.042 -12.406 -1.514 1.00 98.44 75 PHE A N 1
ATOM 600 C CA . PHE A 1 75 ? -1.205 -11.615 -0.624 1.00 98.44 75 PHE A CA 1
ATOM 601 C C . PHE A 1 75 ? 0.180 -11.488 -1.244 1.00 98.44 75 PHE A C 1
ATOM 603 O O . PHE A 1 75 ? 0.761 -12.492 -1.648 1.00 98.44 75 PHE A O 1
ATOM 610 N N . VAL A 1 76 ? 0.714 -10.271 -1.306 1.00 98.50 76 VAL A N 1
ATOM 611 C CA . VAL A 1 76 ? 2.046 -9.983 -1.852 1.00 98.50 76 VAL A CA 1
ATOM 612 C C . VAL A 1 76 ? 2.812 -9.124 -0.859 1.00 98.50 76 VAL A C 1
ATOM 614 O O . VAL A 1 76 ? 2.341 -8.057 -0.484 1.00 98.50 76 VAL A O 1
ATOM 617 N N . VAL A 1 77 ? 3.995 -9.558 -0.443 1.00 97.25 77 VAL A N 1
ATOM 618 C CA . VAL A 1 77 ? 4.890 -8.816 0.450 1.00 97.25 77 VAL A CA 1
ATOM 619 C C . VAL A 1 77 ? 6.119 -8.385 -0.339 1.00 97.25 77 VAL A C 1
ATOM 621 O O . VAL A 1 77 ? 6.758 -9.218 -0.976 1.00 97.25 77 VAL A O 1
ATOM 624 N N . LEU A 1 78 ? 6.440 -7.094 -0.289 1.00 96.62 78 LEU A N 1
ATOM 625 C CA . LEU A 1 78 ? 7.549 -6.460 -0.999 1.00 96.62 78 LEU A CA 1
ATOM 626 C C . LEU A 1 78 ? 8.666 -6.027 -0.043 1.00 96.62 78 LEU A C 1
ATOM 628 O O . LEU A 1 78 ? 8.418 -5.635 1.100 1.00 96.62 78 LEU A O 1
ATOM 632 N N . ASP A 1 79 ? 9.894 -6.022 -0.557 1.00 93.50 79 ASP A N 1
ATOM 633 C CA . ASP A 1 79 ? 11.067 -5.432 0.079 1.00 93.50 79 ASP A CA 1
ATOM 634 C C . ASP A 1 79 ? 11.474 -4.139 -0.656 1.00 93.50 79 ASP A C 1
ATOM 636 O O . ASP A 1 79 ? 12.031 -4.211 -1.757 1.00 93.50 79 ASP A O 1
ATOM 640 N N . PRO A 1 80 ? 11.249 -2.955 -0.056 1.00 92.94 80 PRO A N 1
ATOM 641 C CA . PRO A 1 80 ? 11.582 -1.676 -0.681 1.00 92.94 80 PRO A CA 1
ATOM 642 C C . PRO A 1 80 ? 13.059 -1.274 -0.533 1.00 92.94 80 PRO A C 1
ATOM 644 O O . PRO A 1 80 ? 13.462 -0.227 -1.039 1.00 92.94 80 PRO A O 1
ATOM 647 N N . TYR A 1 81 ? 13.871 -2.042 0.197 1.00 88.44 81 TYR A N 1
ATOM 648 C CA . TYR A 1 81 ? 15.194 -1.609 0.646 1.00 88.44 81 TYR A CA 1
ATOM 649 C C . TYR A 1 81 ? 16.339 -2.301 -0.064 1.00 88.44 81 TYR A C 1
ATOM 651 O O . TYR A 1 81 ? 17.333 -1.650 -0.374 1.00 88.44 81 TYR A O 1
ATOM 659 N N . PHE A 1 82 ? 16.230 -3.607 -0.298 1.00 86.31 82 PHE A N 1
ATOM 660 C CA . PHE A 1 82 ? 17.385 -4.403 -0.715 1.00 86.31 82 PHE A CA 1
ATOM 661 C C . PHE A 1 82 ? 18.044 -3.903 -2.001 1.00 86.31 82 PHE A C 1
ATOM 663 O O . PHE A 1 82 ? 19.269 -3.846 -2.086 1.00 86.31 82 PHE A O 1
ATOM 670 N N . PHE A 1 83 ? 17.232 -3.484 -2.967 1.00 89.62 83 PHE A N 1
ATOM 671 C CA . PHE A 1 83 ? 17.710 -3.001 -4.258 1.00 89.62 83 PHE A CA 1
ATOM 672 C C . PHE A 1 83 ? 17.979 -1.486 -4.276 1.00 89.62 83 PHE A C 1
ATOM 674 O O . PHE A 1 83 ? 18.601 -0.983 -5.209 1.00 89.62 83 PHE A O 1
ATOM 681 N N . THR A 1 84 ? 17.598 -0.758 -3.220 1.00 89.38 84 THR A N 1
ATOM 682 C CA . THR A 1 84 ? 17.950 0.656 -3.028 1.00 89.38 84 THR A CA 1
ATOM 683 C C . THR A 1 84 ? 19.381 0.751 -2.490 1.00 89.38 84 THR A C 1
ATOM 685 O O . THR A 1 84 ? 19.602 0.836 -1.284 1.00 89.38 84 THR A O 1
ATOM 688 N N . SER A 1 85 ? 20.368 0.724 -3.389 1.00 83.81 85 SER A N 1
ATOM 689 C CA . SER A 1 85 ? 21.806 0.629 -3.064 1.00 83.81 85 SER A CA 1
ATOM 690 C C . SER A 1 85 ? 22.438 1.896 -2.466 1.00 83.81 85 SER A C 1
ATOM 692 O O . SER A 1 85 ? 23.544 1.874 -1.926 1.00 83.81 85 SER A O 1
ATOM 694 N N . ILE A 1 86 ? 21.765 3.035 -2.599 1.00 86.75 86 ILE A N 1
ATOM 695 C CA . ILE A 1 86 ? 22.206 4.313 -2.048 1.00 86.75 86 ILE A CA 1
ATOM 696 C C . ILE A 1 86 ? 20.990 4.959 -1.410 1.00 86.75 86 ILE A C 1
ATOM 698 O O . ILE A 1 86 ? 19.949 5.088 -2.055 1.00 86.75 86 ILE A O 1
ATOM 702 N N . LYS A 1 87 ? 21.132 5.398 -0.152 1.00 85.81 87 LYS A N 1
ATOM 703 C CA . LYS A 1 87 ? 20.060 6.119 0.535 1.00 85.81 87 LYS A CA 1
ATOM 704 C C . LYS A 1 87 ? 19.623 7.326 -0.317 1.00 85.81 87 LYS A C 1
ATOM 706 O O . LYS A 1 87 ? 20.479 8.126 -0.719 1.00 85.81 87 LYS A O 1
ATOM 711 N N . PRO A 1 88 ? 18.322 7.473 -0.595 1.00 89.88 88 PRO A N 1
ATOM 712 C CA . PRO A 1 88 ? 17.823 8.635 -1.314 1.00 89.88 88 PRO A CA 1
ATOM 713 C C . PRO A 1 88 ? 17.987 9.919 -0.499 1.00 89.88 88 PRO A C 1
ATOM 715 O O . PRO A 1 88 ? 17.994 9.914 0.732 1.00 89.88 88 PRO A O 1
ATOM 718 N N . ASP A 1 89 ? 18.139 11.027 -1.209 1.00 91.81 89 ASP A N 1
ATOM 719 C CA . ASP A 1 89 ? 18.198 12.376 -0.651 1.00 91.81 89 ASP A CA 1
ATOM 720 C C . ASP A 1 89 ? 17.187 13.273 -1.381 1.00 91.81 89 ASP A C 1
ATOM 722 O O . ASP A 1 89 ? 16.468 12.816 -2.274 1.00 91.81 89 ASP A O 1
ATOM 726 N N . THR A 1 90 ? 17.109 14.548 -1.000 1.00 88.44 90 THR A N 1
ATOM 727 C CA . THR A 1 90 ? 16.138 15.507 -1.556 1.00 88.44 90 THR A CA 1
ATOM 728 C C . THR A 1 90 ? 16.274 15.725 -3.063 1.00 88.44 90 THR A C 1
ATOM 730 O O . THR A 1 90 ? 15.318 16.172 -3.691 1.00 88.44 90 THR A O 1
ATOM 733 N N . LEU A 1 91 ? 17.431 15.410 -3.652 1.00 90.44 91 LEU A N 1
ATOM 734 C CA . LEU A 1 91 ? 17.710 15.579 -5.078 1.00 90.44 91 LEU A CA 1
ATOM 735 C C . LEU A 1 91 ? 17.657 14.253 -5.849 1.00 90.44 91 LEU A C 1
ATOM 737 O O . LEU A 1 91 ? 17.564 14.257 -7.073 1.00 90.44 91 LEU A O 1
ATOM 741 N N . ASN A 1 92 ? 17.710 13.115 -5.153 1.00 93.31 92 ASN A N 1
ATOM 742 C CA . ASN A 1 92 ? 17.919 11.799 -5.752 1.00 93.31 92 ASN A CA 1
ATOM 743 C C . ASN A 1 92 ? 16.848 10.773 -5.345 1.00 93.31 92 ASN A C 1
ATOM 745 O O . ASN A 1 92 ? 17.169 9.631 -5.013 1.00 93.31 92 ASN A O 1
ATOM 749 N N . GLY A 1 93 ? 15.566 11.145 -5.388 1.00 93.88 93 GLY A N 1
ATOM 750 C CA . GLY A 1 93 ? 14.472 10.240 -5.008 1.00 93.88 93 GLY A CA 1
ATOM 751 C C . GLY A 1 93 ? 14.299 9.008 -5.912 1.00 93.88 93 GLY A C 1
ATOM 752 O O . GLY A 1 93 ? 13.819 7.977 -5.452 1.00 93.88 93 GLY A O 1
ATOM 753 N N . TRP A 1 94 ? 14.783 9.047 -7.160 1.00 96.38 94 TRP A N 1
ATOM 754 C CA . TRP A 1 94 ? 14.800 7.891 -8.077 1.00 96.38 94 TRP A CA 1
ATOM 755 C C . TRP A 1 94 ? 15.728 6.745 -7.652 1.00 96.38 94 TRP A C 1
ATOM 757 O O . TRP A 1 94 ? 15.682 5.670 -8.259 1.00 96.38 94 TRP A O 1
ATOM 767 N N . ARG A 1 95 ? 16.555 6.961 -6.619 1.00 95.56 95 ARG A N 1
ATOM 768 C CA . ARG A 1 95 ? 17.346 5.903 -5.980 1.00 95.56 95 ARG A CA 1
ATOM 769 C C . ARG A 1 95 ? 16.467 4.871 -5.268 1.00 95.56 95 ARG A C 1
ATOM 771 O O . ARG A 1 95 ? 16.904 3.732 -5.150 1.00 95.56 95 ARG A O 1
ATOM 778 N N . TRP A 1 96 ? 15.252 5.234 -4.835 1.00 94.81 96 TRP A N 1
ATOM 779 C CA . TRP A 1 96 ? 14.271 4.247 -4.379 1.00 94.81 96 TRP A CA 1
ATOM 780 C C . TRP A 1 96 ? 13.958 3.275 -5.518 1.00 94.81 96 TRP A C 1
ATOM 782 O O . TRP A 1 96 ? 13.554 3.698 -6.604 1.00 94.81 96 TRP A O 1
ATOM 792 N N . THR A 1 97 ? 14.144 1.979 -5.275 1.00 96.62 97 THR A N 1
ATOM 793 C CA . THR A 1 97 ? 13.826 0.941 -6.256 1.00 96.62 97 THR A CA 1
ATOM 794 C C . THR A 1 97 ? 13.522 -0.409 -5.612 1.00 96.62 97 THR A C 1
ATOM 796 O O . THR A 1 97 ? 14.180 -0.812 -4.650 1.00 96.62 97 THR A O 1
ATOM 799 N N . LEU A 1 98 ? 12.548 -1.127 -6.178 1.00 96.06 98 LEU A N 1
ATOM 800 C CA . LEU A 1 98 ? 12.334 -2.556 -5.952 1.00 96.06 98 LEU A CA 1
ATOM 801 C C . LEU A 1 98 ? 13.408 -3.409 -6.623 1.00 96.06 98 LEU A C 1
ATOM 803 O O . LEU A 1 98 ? 13.509 -4.582 -6.292 1.00 96.06 98 LEU A O 1
ATOM 807 N N . GLY A 1 99 ? 14.188 -2.857 -7.555 1.00 95.94 99 GLY A N 1
ATOM 808 C CA . GLY A 1 99 ? 15.034 -3.637 -8.452 1.00 95.94 99 GLY A CA 1
ATOM 809 C C . GLY A 1 99 ? 14.219 -4.356 -9.529 1.00 95.94 99 GLY A C 1
ATOM 810 O O . GLY A 1 99 ? 13.032 -4.643 -9.357 1.00 95.94 99 GLY A O 1
ATOM 811 N N . LYS A 1 100 ? 14.858 -4.636 -10.670 1.00 95.94 100 LYS A N 1
ATOM 812 C CA . LYS A 1 100 ? 14.169 -5.197 -11.842 1.00 95.94 100 LYS A CA 1
ATOM 813 C C . LYS A 1 100 ? 13.579 -6.577 -11.564 1.00 95.94 100 LYS A C 1
ATOM 815 O O . LYS A 1 100 ? 12.434 -6.811 -11.927 1.00 95.94 100 LYS A O 1
ATOM 820 N N . ASP A 1 101 ? 14.319 -7.438 -10.871 1.00 95.50 101 ASP A N 1
ATOM 821 C CA . ASP A 1 101 ? 13.895 -8.818 -10.616 1.00 95.50 101 ASP A CA 1
ATOM 822 C C . ASP A 1 101 ? 12.631 -8.875 -9.748 1.00 95.50 101 ASP A C 1
ATOM 824 O O . ASP A 1 101 ? 11.661 -9.543 -10.101 1.00 95.50 101 ASP A O 1
ATOM 828 N N . GLN A 1 102 ? 12.590 -8.108 -8.652 1.00 97.44 102 GLN A N 1
ATOM 829 C CA . GLN A 1 102 ? 11.401 -8.039 -7.800 1.00 97.44 102 GLN A CA 1
ATOM 830 C C . GLN A 1 102 ? 10.234 -7.337 -8.508 1.00 97.44 102 GLN A C 1
ATOM 832 O O . GLN A 1 102 ? 9.087 -7.738 -8.326 1.00 97.44 102 GLN A O 1
ATOM 837 N N . TYR A 1 103 ? 10.503 -6.305 -9.317 1.00 98.56 103 TYR A N 1
ATOM 838 C CA . TYR A 1 103 ? 9.474 -5.634 -10.114 1.00 98.56 103 TYR A CA 1
ATOM 839 C C . TYR A 1 103 ? 8.838 -6.585 -11.141 1.00 98.56 103 TYR A C 1
ATOM 841 O O . TYR A 1 103 ? 7.613 -6.658 -11.236 1.00 98.56 103 TYR A O 1
ATOM 849 N N . ASP A 1 104 ? 9.648 -7.342 -11.883 1.00 98.31 104 ASP A N 1
ATOM 850 C CA . ASP A 1 104 ? 9.158 -8.311 -12.866 1.00 98.31 104 ASP A CA 1
ATOM 851 C C . ASP A 1 104 ? 8.420 -9.468 -12.191 1.00 98.31 104 ASP A C 1
ATOM 853 O O . ASP A 1 104 ? 7.370 -9.896 -12.674 1.00 98.31 104 ASP A O 1
ATOM 857 N N . TRP A 1 105 ? 8.919 -9.936 -11.044 1.00 98.19 105 TRP A N 1
ATOM 858 C CA . TRP A 1 105 ? 8.224 -10.923 -10.225 1.00 98.19 105 TRP A CA 1
ATOM 859 C C . TRP A 1 105 ? 6.867 -10.405 -9.730 1.00 98.19 105 TRP A C 1
ATOM 861 O O . TRP A 1 105 ? 5.870 -11.123 -9.833 1.00 98.19 105 TRP A O 1
ATOM 871 N N . LEU A 1 106 ? 6.798 -9.163 -9.236 1.00 98.75 106 LEU A N 1
ATOM 872 C CA . LEU A 1 106 ? 5.549 -8.526 -8.809 1.00 98.75 106 LEU A CA 1
ATOM 873 C C . LEU A 1 106 ? 4.568 -8.454 -9.978 1.00 98.75 106 LEU A C 1
ATOM 875 O O . LEU A 1 106 ? 3.413 -8.852 -9.836 1.00 98.75 106 LEU A O 1
ATOM 879 N N . ARG A 1 107 ? 5.037 -7.987 -11.138 1.00 98.62 107 ARG A N 1
ATOM 880 C CA . ARG A 1 107 ? 4.240 -7.919 -12.361 1.00 98.62 107 ARG A CA 1
ATOM 881 C C . ARG A 1 107 ? 3.668 -9.285 -12.721 1.00 98.62 107 ARG A C 1
ATOM 883 O O . ARG A 1 107 ? 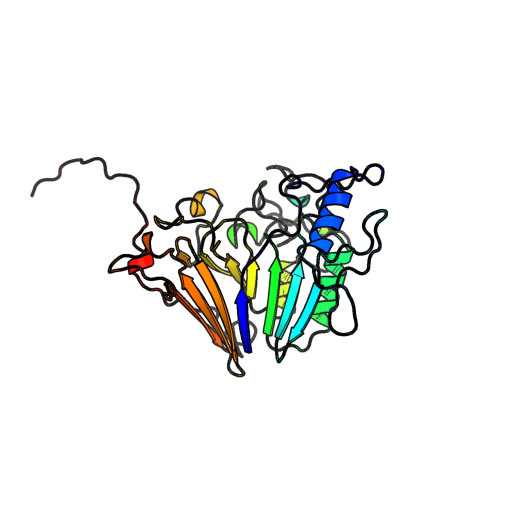2.455 -9.408 -12.826 1.00 98.62 107 ARG A O 1
ATOM 890 N N . ASN A 1 108 ? 4.515 -10.304 -12.847 1.00 98.50 108 ASN A N 1
ATOM 891 C CA . ASN A 1 108 ? 4.070 -11.650 -13.193 1.00 98.50 108 ASN A CA 1
ATOM 892 C C . ASN A 1 108 ? 3.079 -12.204 -12.156 1.00 98.50 108 ASN A C 1
ATOM 894 O O . ASN A 1 108 ? 2.052 -12.768 -12.522 1.00 98.50 108 ASN A O 1
ATOM 898 N N . THR A 1 109 ? 3.350 -12.003 -10.864 1.00 98.56 109 THR A N 1
ATOM 899 C CA . THR A 1 109 ? 2.464 -12.433 -9.769 1.00 98.56 109 THR A CA 1
ATOM 900 C C . THR A 1 109 ? 1.077 -11.798 -9.875 1.00 98.56 109 THR A C 1
ATOM 902 O O . THR A 1 109 ? 0.078 -12.466 -9.626 1.00 98.56 109 THR A O 1
ATOM 905 N N . LEU A 1 110 ? 0.998 -10.518 -10.247 1.00 98.69 110 LEU A N 1
ATOM 906 C CA . LEU A 1 110 ? -0.271 -9.809 -10.394 1.00 98.69 110 LEU A CA 1
ATOM 907 C C . LEU A 1 110 ? -1.007 -10.191 -11.684 1.00 98.69 110 LEU A C 1
ATOM 909 O O . LEU A 1 110 ? -2.195 -10.499 -11.615 1.00 98.69 110 LEU A O 1
ATOM 913 N N . GLU A 1 111 ? -0.302 -10.212 -12.820 1.00 98.44 111 GLU A N 1
ATOM 914 C CA . GLU A 1 111 ? -0.871 -10.481 -14.152 1.00 98.44 111 GLU A CA 1
ATOM 915 C C . GLU A 1 111 ? -1.382 -11.921 -14.297 1.00 98.44 111 GLU A C 1
ATOM 917 O O . GLU A 1 111 ? -2.299 -12.172 -15.074 1.00 98.44 111 GLU A O 1
ATOM 922 N N . THR A 1 112 ? -0.812 -12.871 -13.550 1.00 97.69 112 THR A N 1
ATOM 923 C CA . THR A 1 112 ? -1.219 -14.288 -13.593 1.00 97.69 112 THR A CA 1
ATOM 924 C C . THR A 1 112 ? -2.215 -14.683 -12.501 1.00 97.69 112 THR A C 1
ATOM 926 O O . THR A 1 112 ? -2.604 -15.847 -12.424 1.00 97.69 112 THR A O 1
ATOM 929 N N . SER A 1 113 ? -2.631 -13.748 -11.640 1.00 97.94 113 SER A N 1
ATOM 930 C CA . SER A 1 113 ? -3.529 -14.050 -10.525 1.00 97.94 113 SER A CA 1
ATOM 931 C C . SER A 1 113 ? -4.990 -13.727 -10.829 1.00 97.94 113 SER A C 1
ATOM 933 O O . SER A 1 113 ? -5.381 -12.562 -10.949 1.00 97.94 113 SER A O 1
ATOM 935 N N . ASP A 1 114 ? -5.818 -14.768 -10.764 1.00 95.69 114 ASP A N 1
ATOM 936 C CA . ASP A 1 114 ? -7.281 -14.681 -10.825 1.00 95.69 114 ASP A CA 1
ATOM 937 C C . ASP A 1 114 ? -7.930 -14.394 -9.457 1.00 95.69 114 ASP A C 1
ATOM 939 O O . ASP A 1 114 ? -9.151 -14.470 -9.306 1.00 95.69 114 ASP A O 1
ATOM 943 N N . ALA A 1 115 ? -7.135 -14.078 -8.425 1.00 96.62 115 ALA A N 1
ATOM 944 C CA . ALA A 1 115 ? -7.676 -13.776 -7.106 1.00 96.62 115 ALA A CA 1
ATOM 945 C C . ALA A 1 115 ? -8.576 -12.534 -7.157 1.00 96.62 115 ALA A C 1
ATOM 947 O O . ALA A 1 115 ? -8.202 -11.488 -7.706 1.00 96.62 115 ALA A O 1
ATOM 948 N N . ARG A 1 116 ? -9.749 -12.658 -6.529 1.00 95.06 116 ARG A N 1
ATOM 949 C CA . ARG A 1 116 ? -10.785 -11.620 -6.469 1.00 95.06 116 ARG A CA 1
ATOM 950 C C . ARG A 1 116 ? -10.297 -10.383 -5.730 1.00 95.06 116 ARG A C 1
ATOM 952 O O . ARG A 1 116 ? -10.529 -9.266 -6.174 1.00 95.06 116 ARG A O 1
ATOM 959 N N . PHE A 1 117 ? -9.609 -10.592 -4.612 1.00 96.88 117 PHE A N 1
ATOM 960 C CA . PHE A 1 117 ? -8.991 -9.522 -3.839 1.00 96.88 117 PHE A CA 1
ATOM 961 C C . PHE A 1 117 ? -7.474 -9.657 -3.890 1.00 96.88 117 PHE A C 1
ATOM 963 O O . PHE A 1 117 ? -6.931 -10.758 -3.818 1.00 96.88 117 PHE A O 1
ATOM 970 N N . LYS A 1 118 ? -6.767 -8.535 -3.995 1.00 98.12 118 LYS A N 1
ATOM 971 C CA . LYS A 1 118 ? -5.302 -8.526 -3.995 1.00 98.12 118 LYS A CA 1
ATOM 972 C C . LYS A 1 118 ? -4.806 -7.519 -2.967 1.00 98.12 118 LYS A C 1
ATOM 974 O O . LYS A 1 118 ? -5.170 -6.342 -3.018 1.00 98.12 118 LYS A O 1
ATOM 979 N N . PHE A 1 119 ? -3.980 -7.985 -2.038 1.00 98.50 119 PHE A N 1
ATOM 980 C CA . PHE A 1 119 ? -3.398 -7.180 -0.970 1.00 98.50 119 PHE A CA 1
ATOM 981 C C . PHE A 1 119 ? -1.887 -7.130 -1.130 1.00 98.50 119 PHE A C 1
ATOM 983 O O . PHE A 1 119 ? -1.222 -8.167 -1.128 1.00 98.50 119 PHE A O 1
ATOM 990 N N . VAL A 1 120 ? -1.348 -5.921 -1.248 1.00 98.62 120 VAL A N 1
ATOM 991 C CA . VAL A 1 120 ? 0.094 -5.701 -1.371 1.00 98.62 120 VAL A CA 1
ATOM 992 C C . VAL A 1 120 ? 0.593 -5.034 -0.100 1.00 98.62 120 VAL A C 1
ATOM 994 O O . VAL A 1 120 ? 0.042 -4.026 0.323 1.00 98.62 120 VAL A O 1
ATOM 997 N N . PHE A 1 121 ? 1.633 -5.588 0.505 1.00 98.00 121 PHE A N 1
ATOM 998 C CA . PHE A 1 121 ? 2.258 -5.104 1.727 1.00 98.00 121 PHE A CA 1
ATOM 999 C C . PHE A 1 121 ? 3.681 -4.675 1.406 1.00 98.00 121 PHE A C 1
ATOM 1001 O O . PHE A 1 121 ? 4.447 -5.433 0.818 1.00 98.00 121 PHE A O 1
ATOM 1008 N N . CYS A 1 122 ? 4.062 -3.478 1.824 1.00 96.25 122 CYS A N 1
ATOM 1009 C CA . CYS A 1 122 ? 5.435 -3.005 1.714 1.00 96.25 122 CYS A CA 1
ATOM 1010 C C . CYS A 1 122 ? 5.746 -2.121 2.915 1.00 96.25 122 CYS A C 1
ATOM 1012 O O . CYS A 1 122 ? 4.863 -1.413 3.381 1.00 96.25 122 CYS A O 1
ATOM 1014 N N . HIS A 1 123 ? 6.978 -2.118 3.432 1.00 94.56 123 HIS A N 1
ATOM 1015 C CA . HIS A 1 123 ? 7.279 -1.303 4.617 1.00 94.56 123 HIS A CA 1
ATOM 1016 C C . HIS A 1 123 ? 6.931 0.181 4.428 1.00 94.56 123 HIS A C 1
ATOM 1018 O O . HIS A 1 123 ? 6.387 0.814 5.329 1.00 94.56 123 HIS A O 1
ATOM 1024 N N . GLN A 1 124 ? 7.205 0.692 3.234 1.00 94.06 124 GLN A N 1
ATOM 1025 C CA . GLN A 1 124 ? 6.952 2.054 2.785 1.00 94.06 124 GLN A CA 1
ATOM 1026 C C . GLN A 1 124 ? 6.738 2.037 1.268 1.00 94.06 124 GLN A C 1
ATOM 1028 O O . GLN A 1 124 ? 7.022 1.031 0.610 1.00 94.06 124 GLN A O 1
ATOM 1033 N N . LEU A 1 125 ? 6.272 3.143 0.693 1.00 94.19 125 LEU A N 1
ATOM 1034 C CA . LEU A 1 125 ? 6.266 3.291 -0.760 1.00 94.19 125 LEU A CA 1
ATOM 1035 C C . LEU A 1 125 ? 7.707 3.203 -1.288 1.00 94.19 125 LEU A C 1
ATOM 1037 O O . LEU A 1 125 ? 8.661 3.620 -0.629 1.00 94.19 125 LEU A O 1
ATOM 1041 N N . VAL A 1 126 ? 7.869 2.697 -2.509 1.00 94.69 126 VAL A N 1
ATOM 1042 C CA . VAL A 1 126 ? 9.151 2.755 -3.230 1.00 94.69 126 VAL A CA 1
ATOM 1043 C C . VAL A 1 126 ? 9.276 4.159 -3.819 1.00 94.69 126 VAL A C 1
ATOM 1045 O O . VAL A 1 126 ? 8.977 4.417 -4.984 1.00 94.69 126 VAL A O 1
ATOM 1048 N N . GLY A 1 127 ? 9.597 5.097 -2.937 1.00 90.94 127 GLY A N 1
ATOM 1049 C CA . GLY A 1 127 ? 9.419 6.526 -3.130 1.00 90.94 127 GLY A CA 1
ATOM 1050 C C . GLY A 1 127 ? 9.255 7.212 -1.776 1.00 90.94 127 GLY A C 1
ATOM 1051 O O . GLY A 1 127 ? 9.884 6.816 -0.796 1.00 90.94 127 GLY A O 1
ATOM 1052 N N . GLY A 1 128 ? 8.389 8.223 -1.721 1.00 91.69 128 GLY A N 1
ATOM 1053 C CA . GLY A 1 128 ? 8.222 9.045 -0.524 1.00 91.69 128 GLY A CA 1
ATOM 1054 C C . GLY A 1 128 ? 9.241 10.179 -0.441 1.00 91.69 128 GLY A C 1
ATOM 1055 O O . GLY A 1 128 ? 9.918 10.520 -1.419 1.00 91.69 128 GLY A O 1
ATOM 1056 N N . ASP A 1 129 ? 9.344 10.760 0.746 1.00 91.75 129 ASP A N 1
ATOM 1057 C CA . ASP A 1 129 ? 10.411 11.697 1.081 1.00 91.75 129 ASP A CA 1
ATOM 1058 C C . ASP A 1 129 ? 11.793 10.980 1.157 1.00 91.75 129 ASP A C 1
ATOM 1060 O O . ASP A 1 129 ? 11.895 9.757 0.988 1.00 91.75 129 ASP A O 1
ATOM 1064 N N . PRO A 1 130 ? 12.900 11.697 1.427 1.00 90.06 130 PRO A N 1
ATOM 1065 C CA . PRO A 1 130 ? 14.227 11.087 1.588 1.00 90.06 130 PRO A CA 1
ATOM 1066 C C . PRO A 1 130 ? 14.346 10.036 2.706 1.00 90.06 130 PRO A C 1
ATOM 1068 O O . PRO A 1 130 ? 15.331 9.296 2.775 1.00 90.06 130 PRO A O 1
ATOM 1071 N N . LEU A 1 131 ? 13.391 9.994 3.633 1.00 91.38 131 LEU A N 1
ATOM 1072 C CA . LEU A 1 131 ? 13.331 9.029 4.723 1.00 91.38 131 LEU A CA 1
ATOM 1073 C C . LEU A 1 131 ? 12.388 7.859 4.427 1.00 91.38 131 LEU A C 1
ATOM 1075 O O . LEU A 1 131 ? 12.412 6.905 5.204 1.00 91.38 131 LEU A O 1
ATOM 1079 N N . GLY A 1 132 ? 11.663 7.893 3.304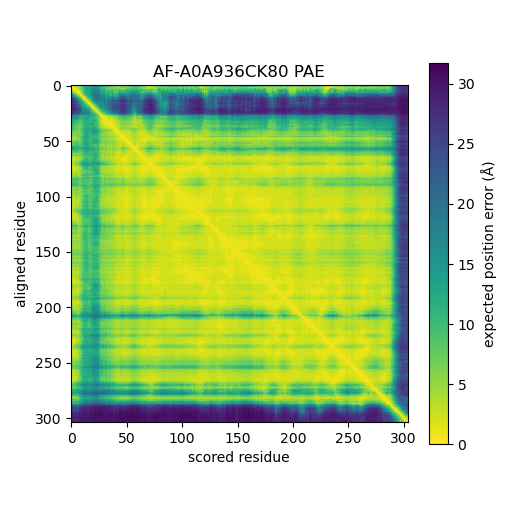 1.00 92.06 132 GLY A N 1
ATOM 1080 C CA . GLY A 1 132 ? 10.680 6.884 2.921 1.00 92.06 132 GLY A CA 1
ATOM 1081 C C . GLY A 1 132 ? 9.281 7.145 3.473 1.00 92.06 132 GLY A C 1
ATOM 1082 O O . GLY A 1 132 ? 8.486 6.215 3.572 1.00 92.06 132 GLY A O 1
ATOM 1083 N N . ARG A 1 133 ? 8.992 8.382 3.880 1.00 95.31 133 ARG A N 1
ATOM 1084 C CA . ARG A 1 133 ? 7.723 8.780 4.491 1.00 95.31 133 ARG A CA 1
ATOM 1085 C C . ARG A 1 133 ? 6.717 9.267 3.463 1.00 95.31 133 ARG A C 1
ATOM 1087 O O . ARG A 1 133 ? 7.086 9.730 2.379 1.00 95.31 133 ARG A O 1
ATOM 1094 N N . GLY A 1 134 ? 5.454 9.238 3.867 1.00 94.19 134 GLY A N 1
ATOM 1095 C CA . GLY A 1 134 ? 4.351 9.835 3.123 1.00 94.19 134 GLY A CA 1
ATOM 1096 C C . GLY A 1 134 ? 3.480 8.805 2.417 1.00 94.19 134 GLY A C 1
ATOM 1097 O O . GLY A 1 134 ? 3.865 7.652 2.234 1.00 94.19 134 GLY A O 1
ATOM 1098 N N . GLY A 1 135 ? 2.283 9.241 2.033 1.00 95.44 135 GLY A N 1
ATOM 1099 C CA . GLY A 1 135 ? 1.287 8.413 1.364 1.00 95.44 135 GLY A CA 1
ATOM 1100 C C . GLY A 1 135 ? 1.011 8.884 -0.061 1.00 95.44 135 GLY A C 1
ATOM 1101 O O . GLY A 1 135 ? 1.922 9.016 -0.886 1.00 95.44 135 GLY A O 1
ATOM 1102 N N . ILE A 1 136 ? -0.261 9.143 -0.372 1.00 97.19 136 ILE A N 1
ATOM 1103 C CA . ILE A 1 136 ? -0.710 9.487 -1.731 1.00 97.19 136 ILE A CA 1
ATOM 1104 C C . ILE A 1 136 ? -0.086 10.771 -2.291 1.00 97.19 136 ILE A C 1
ATOM 1106 O O . ILE A 1 136 ? -0.048 10.960 -3.509 1.00 97.19 136 ILE A O 1
ATOM 1110 N N . GLU A 1 137 ? 0.439 11.624 -1.417 1.00 96.81 137 GLU A N 1
ATOM 1111 C CA . GLU A 1 137 ? 1.191 12.833 -1.733 1.00 96.81 137 GLU A CA 1
ATOM 1112 C C . GLU A 1 137 ? 2.459 12.532 -2.549 1.00 96.81 137 GLU A C 1
ATOM 1114 O O . GLU A 1 137 ? 2.848 13.323 -3.410 1.00 96.81 137 GLU A O 1
ATOM 1119 N N . TYR A 1 138 ? 3.055 11.352 -2.350 1.00 96.50 138 TYR A N 1
ATOM 1120 C CA . TYR A 1 138 ? 4.211 10.871 -3.109 1.00 96.50 138 TYR A CA 1
ATOM 1121 C C . TYR A 1 138 ? 3.869 9.776 -4.121 1.00 96.50 138 TYR A C 1
ATOM 1123 O O . TYR A 1 138 ? 4.735 9.370 -4.892 1.00 96.50 138 TYR A O 1
ATOM 1131 N N . ALA A 1 139 ? 2.617 9.319 -4.183 1.00 97.12 139 ALA A N 1
ATOM 1132 C CA . ALA A 1 139 ? 2.235 8.183 -5.019 1.00 97.12 139 ALA A CA 1
ATOM 1133 C C . ALA A 1 139 ? 2.335 8.441 -6.537 1.00 97.12 139 ALA A C 1
ATOM 1135 O O . ALA A 1 139 ? 2.268 7.503 -7.321 1.00 97.12 139 ALA A O 1
ATOM 1136 N N . ASP A 1 140 ? 2.518 9.687 -6.978 1.00 97.56 140 ASP A N 1
ATOM 1137 C CA . ASP A 1 140 ? 2.807 9.991 -8.389 1.00 97.56 140 ASP A CA 1
ATOM 1138 C C . ASP A 1 140 ? 4.311 10.076 -8.693 1.00 97.56 140 ASP A C 1
ATOM 1140 O O . ASP A 1 140 ? 4.694 10.324 -9.833 1.00 97.56 140 ASP A O 1
ATOM 1144 N N . LYS A 1 141 ? 5.180 9.913 -7.692 1.00 97.62 141 LYS A N 1
ATOM 1145 C CA . LYS A 1 141 ? 6.606 10.236 -7.790 1.00 97.62 141 LYS A CA 1
ATOM 1146 C C . LYS A 1 141 ? 7.477 8.991 -7.952 1.00 97.62 141 LYS A C 1
ATOM 1148 O O . LYS A 1 141 ? 7.119 7.904 -7.504 1.00 97.62 141 LYS A O 1
ATOM 1153 N N . TYR A 1 142 ? 8.646 9.189 -8.553 1.00 97.81 142 TYR A N 1
ATOM 1154 C CA . TYR A 1 142 ? 9.746 8.227 -8.655 1.00 97.81 142 TYR A CA 1
ATOM 1155 C C . TYR A 1 142 ? 9.310 6.872 -9.225 1.00 97.81 142 TYR A C 1
ATOM 1157 O O . TYR A 1 142 ? 8.466 6.825 -10.117 1.00 97.81 142 TYR A O 1
ATOM 1165 N N . GLU A 1 143 ? 9.884 5.763 -8.750 1.00 98.12 143 GLU A N 1
ATOM 1166 C CA . GLU A 1 143 ? 9.516 4.434 -9.244 1.00 98.12 143 GLU A CA 1
ATOM 1167 C C . GLU A 1 143 ? 8.049 4.079 -8.944 1.00 98.12 143 GLU A C 1
ATOM 1169 O O . GLU A 1 143 ? 7.416 3.332 -9.692 1.00 98.12 143 GLU A O 1
ATOM 1174 N N . TRP A 1 144 ? 7.476 4.658 -7.885 1.00 98.00 144 TRP A N 1
ATOM 1175 C CA . TRP A 1 144 ? 6.084 4.413 -7.540 1.00 98.00 144 TRP A CA 1
ATOM 1176 C C . TRP A 1 144 ? 5.117 4.915 -8.616 1.00 98.00 144 TRP A C 1
ATOM 1178 O O . TRP A 1 144 ? 4.297 4.144 -9.104 1.00 98.00 144 TRP A O 1
ATOM 1188 N N . GLY A 1 145 ? 5.215 6.188 -9.006 1.00 97.56 145 GLY A N 1
ATOM 1189 C CA . GLY A 1 145 ? 4.231 6.835 -9.885 1.00 97.56 145 GLY A CA 1
ATOM 1190 C C . GLY A 1 145 ? 4.776 7.467 -11.166 1.00 97.56 145 GLY A C 1
ATOM 1191 O O . GLY A 1 145 ? 4.013 8.033 -11.940 1.00 97.56 145 GLY A O 1
ATOM 1192 N N . GLY A 1 146 ? 6.081 7.387 -11.414 1.00 98.06 146 GLY A N 1
ATOM 1193 C CA . GLY A 1 146 ? 6.684 7.720 -12.703 1.00 98.06 146 GLY A CA 1
ATOM 1194 C C . GLY A 1 146 ? 7.064 9.185 -12.927 1.00 98.06 146 GLY A C 1
ATOM 1195 O O . GLY A 1 146 ? 7.773 9.476 -13.896 1.00 98.06 146 GLY A O 1
ATOM 1196 N N . LYS A 1 147 ? 6.639 10.121 -12.069 1.00 98.31 147 LYS A N 1
ATOM 1197 C CA . LYS A 1 147 ? 6.991 11.546 -12.198 1.00 98.31 147 LYS A CA 1
ATOM 1198 C C . LYS A 1 147 ? 8.207 11.918 -11.356 1.00 98.31 147 LYS A C 1
ATOM 1200 O O . LYS A 1 147 ? 8.458 11.358 -10.292 1.00 98.31 147 LYS A O 1
ATOM 1205 N N . ASN A 1 148 ? 8.937 12.927 -11.804 1.00 97.38 148 ASN A N 1
ATOM 1206 C CA . ASN A 1 148 ? 9.929 13.620 -10.997 1.00 97.38 148 ASN A CA 1
ATOM 1207 C C . ASN A 1 148 ? 9.251 14.408 -9.862 1.00 97.38 148 ASN A C 1
ATOM 1209 O O . ASN A 1 148 ? 8.027 14.602 -9.842 1.00 97.38 148 ASN A O 1
ATOM 1213 N N . LEU A 1 149 ? 10.058 14.892 -8.913 1.00 94.62 149 LEU A N 1
ATOM 1214 C CA . LEU A 1 149 ? 9.565 15.663 -7.770 1.00 94.62 149 LEU A CA 1
ATOM 1215 C C . LEU A 1 149 ? 8.777 16.908 -8.212 1.00 94.62 149 LEU A C 1
ATOM 1217 O O . LEU A 1 149 ? 7.690 17.153 -7.691 1.00 94.62 149 LEU A O 1
ATOM 1221 N N . ASP A 1 150 ? 9.249 17.601 -9.250 1.00 95.31 150 ASP A N 1
ATOM 1222 C CA . ASP A 1 150 ? 8.602 18.768 -9.871 1.00 95.31 150 ASP A CA 1
ATOM 1223 C C . ASP A 1 150 ? 7.322 18.444 -10.673 1.00 95.31 150 ASP A C 1
ATOM 1225 O O . ASP A 1 150 ? 6.620 19.346 -11.119 1.00 95.31 150 ASP A O 1
ATOM 1229 N N . GLY A 1 151 ? 6.979 17.160 -10.832 1.00 96.31 151 GLY A N 1
ATOM 1230 C CA . GLY A 1 151 ? 5.791 16.704 -11.556 1.00 96.31 151 GLY A CA 1
ATOM 1231 C C . GLY A 1 151 ? 6.001 16.422 -13.044 1.00 96.31 151 GLY A C 1
ATOM 1232 O O . GLY A 1 151 ? 5.069 15.928 -13.679 1.00 96.31 151 GLY A O 1
ATOM 1233 N N . THR A 1 152 ? 7.192 16.660 -13.594 1.00 97.81 152 THR A N 1
ATOM 1234 C CA . THR A 1 152 ? 7.529 16.264 -14.969 1.00 97.81 152 THR A CA 1
ATOM 1235 C C . THR A 1 152 ? 7.641 14.741 -15.101 1.00 97.81 152 THR A C 1
ATOM 1237 O O . THR A 1 152 ? 7.865 14.032 -14.118 1.00 97.81 152 THR A O 1
ATOM 1240 N N . THR A 1 153 ? 7.474 14.197 -16.307 1.00 97.38 153 THR A N 1
ATOM 1241 C CA . THR A 1 153 ? 7.643 12.754 -16.552 1.00 97.38 153 THR A CA 1
ATOM 1242 C C . THR A 1 153 ? 9.101 12.338 -16.338 1.00 97.38 153 THR A C 1
ATOM 1244 O O . THR A 1 153 ? 10.002 12.951 -16.906 1.00 97.38 153 THR A O 1
ATOM 1247 N N . GLY A 1 154 ? 9.344 11.277 -15.560 1.00 97.56 154 GLY A N 1
ATOM 1248 C CA . GLY A 1 154 ? 10.695 10.753 -15.313 1.00 97.56 154 GLY A CA 1
ATOM 1249 C C . GLY A 1 154 ? 10.871 9.252 -15.563 1.00 97.56 154 GLY A C 1
ATOM 1250 O O . GLY A 1 154 ? 12.010 8.788 -15.606 1.00 97.56 154 GLY A O 1
ATOM 1251 N N . TRP A 1 155 ? 9.784 8.498 -15.762 1.00 98.12 155 TRP A N 1
ATOM 1252 C CA . TRP A 1 155 ? 9.811 7.035 -15.870 1.00 98.12 155 TRP A CA 1
ATOM 1253 C C . TRP A 1 155 ? 10.752 6.520 -16.960 1.00 98.12 155 TRP A C 1
ATOM 1255 O O . TRP A 1 155 ? 11.710 5.821 -16.646 1.00 98.12 155 TRP A O 1
ATOM 1265 N N . SER A 1 156 ? 10.538 6.907 -18.221 1.00 97.19 156 SER A N 1
ATOM 1266 C CA . SER A 1 156 ? 11.308 6.369 -19.353 1.00 97.19 156 SER A CA 1
ATOM 1267 C C . SER A 1 156 ? 12.814 6.620 -19.236 1.00 97.19 156 SER A C 1
ATOM 1269 O O . SER A 1 156 ? 13.604 5.796 -19.689 1.00 97.19 156 SER A O 1
ATOM 1271 N N . SER A 1 157 ? 13.213 7.727 -18.603 1.00 98.00 157 SER A N 1
ATOM 1272 C CA . SER A 1 157 ? 14.622 8.066 -18.376 1.00 98.00 157 SER A CA 1
ATOM 1273 C C . SER A 1 157 ? 15.248 7.258 -17.239 1.00 98.00 157 SER A C 1
ATOM 1275 O O . SER A 1 157 ? 16.420 6.905 -17.314 1.00 98.00 157 SER A O 1
ATOM 1277 N N . ASN A 1 158 ? 14.487 6.968 -16.179 1.00 97.88 158 ASN A N 1
ATOM 1278 C CA . ASN A 1 158 ? 15.010 6.326 -14.969 1.00 97.88 158 ASN A CA 1
ATOM 1279 C C . ASN A 1 158 ? 14.797 4.807 -14.937 1.00 97.88 158 ASN A C 1
ATOM 1281 O O . ASN A 1 158 ? 15.500 4.112 -14.203 1.00 97.88 158 ASN A O 1
ATOM 1285 N N . ARG A 1 159 ? 13.833 4.284 -15.698 1.00 98.06 159 ARG A N 1
ATOM 1286 C CA . ARG A 1 159 ? 13.472 2.860 -15.795 1.00 98.06 159 ARG A CA 1
ATOM 1287 C C . ARG A 1 159 ? 13.301 2.438 -17.263 1.00 98.06 159 ARG A C 1
ATOM 1289 O O . ARG A 1 159 ? 12.229 1.972 -17.656 1.00 98.06 159 ARG A O 1
ATOM 1296 N N . PRO A 1 160 ? 14.334 2.616 -18.109 1.00 98.06 160 PRO A N 1
ATOM 1297 C CA . PRO A 1 160 ? 14.239 2.289 -19.527 1.00 98.06 160 PRO A CA 1
ATOM 1298 C C . PRO A 1 160 ? 13.910 0.803 -19.724 1.00 98.06 160 PRO A C 1
ATOM 1300 O O . PRO A 1 160 ? 14.531 -0.072 -19.121 1.00 98.06 160 PRO A O 1
ATOM 1303 N N . GLY A 1 161 ? 12.911 0.520 -20.560 1.00 96.94 161 GLY A N 1
ATOM 1304 C CA . GLY A 1 161 ? 12.465 -0.844 -20.869 1.00 96.94 161 GLY A CA 1
ATOM 1305 C C . GLY A 1 161 ? 11.606 -1.520 -19.792 1.00 96.94 161 GLY A C 1
ATOM 1306 O O . GLY A 1 161 ? 11.187 -2.658 -19.988 1.00 96.94 161 GLY A O 1
ATOM 1307 N N . TRP A 1 162 ? 11.322 -0.856 -18.667 1.00 98.25 162 TRP A N 1
ATOM 1308 C CA . TRP A 1 162 ? 10.355 -1.358 -17.687 1.00 98.25 162 TRP A CA 1
ATOM 1309 C C . TRP A 1 162 ? 8.936 -1.035 -18.155 1.00 98.25 162 TRP A C 1
ATOM 1311 O O . TRP A 1 162 ? 8.711 -0.024 -18.818 1.00 98.25 162 TRP A O 1
ATOM 1321 N N . TYR A 1 163 ? 7.975 -1.883 -17.789 1.00 98.31 163 TYR A N 1
ATOM 1322 C CA . TYR A 1 163 ? 6.625 -1.819 -18.343 1.00 98.31 163 TYR A CA 1
ATOM 1323 C C . TYR A 1 163 ? 5.882 -0.524 -17.973 1.00 98.31 163 TYR A C 1
ATOM 1325 O O . TYR A 1 163 ? 5.473 0.212 -18.868 1.00 98.31 163 TYR A O 1
ATOM 1333 N N . LYS A 1 164 ? 5.732 -0.229 -16.674 1.00 98.00 164 LYS A N 1
ATOM 1334 C CA . LYS A 1 164 ? 5.050 0.973 -16.146 1.00 98.00 164 LYS A CA 1
ATOM 1335 C C . LYS A 1 164 ? 5.323 1.221 -14.654 1.00 98.00 164 LYS A C 1
ATOM 1337 O O . LYS A 1 164 ? 5.740 0.283 -13.968 1.00 98.00 164 LYS A O 1
ATOM 1342 N N . PRO A 1 165 ? 5.070 2.433 -14.127 1.00 98.44 165 PRO A N 1
ATOM 1343 C CA . PRO A 1 165 ? 5.177 2.719 -12.696 1.00 98.44 165 PRO A CA 1
ATOM 1344 C C . PRO A 1 165 ? 4.412 1.729 -11.816 1.00 98.44 165 PRO A C 1
ATOM 1346 O O . PRO A 1 165 ? 3.368 1.214 -12.218 1.00 98.44 165 PRO A O 1
ATOM 1349 N N . ILE A 1 166 ? 4.911 1.486 -10.597 1.00 98.56 166 ILE A N 1
ATOM 1350 C CA . ILE A 1 166 ? 4.327 0.495 -9.676 1.00 98.56 166 ILE A CA 1
ATOM 1351 C C . ILE A 1 166 ? 2.841 0.778 -9.448 1.00 98.56 166 ILE A C 1
ATOM 1353 O O . ILE A 1 166 ? 2.023 -0.117 -9.609 1.00 98.56 166 ILE A O 1
ATOM 1357 N N . LYS A 1 167 ? 2.466 2.024 -9.151 1.00 97.44 167 LYS A N 1
ATOM 1358 C CA . LYS A 1 167 ? 1.073 2.433 -8.943 1.00 97.44 167 LYS A CA 1
ATOM 1359 C C . LYS A 1 167 ? 0.171 2.054 -10.120 1.00 97.44 167 LYS A C 1
ATOM 1361 O O . LYS A 1 167 ? -0.930 1.563 -9.895 1.00 97.44 167 LYS A O 1
ATOM 1366 N N . GLU A 1 168 ? 0.627 2.268 -11.353 1.00 97.50 168 GLU A N 1
ATOM 1367 C CA . GLU A 1 168 ? -0.145 1.920 -12.552 1.00 97.50 168 GLU A CA 1
ATOM 1368 C C . GLU A 1 168 ? -0.258 0.403 -12.721 1.00 97.50 168 GLU A C 1
ATOM 1370 O O . GLU A 1 168 ? -1.334 -0.091 -13.045 1.00 97.50 168 GLU A O 1
ATOM 1375 N N . LEU A 1 169 ? 0.817 -0.342 -12.440 1.00 98.44 169 LEU A N 1
ATOM 1376 C CA . LEU A 1 169 ? 0.806 -1.806 -12.435 1.00 98.44 169 LEU A CA 1
ATOM 1377 C C . LEU A 1 169 ? -0.182 -2.366 -11.396 1.00 98.44 169 LEU A C 1
ATOM 1379 O O . LEU A 1 169 ? -0.928 -3.298 -11.697 1.00 98.44 169 LEU A O 1
ATOM 1383 N N . LEU A 1 170 ? -0.216 -1.794 -10.186 1.00 98.31 170 LEU A N 1
ATOM 1384 C CA . LEU A 1 170 ? -1.161 -2.190 -9.138 1.00 98.31 170 LEU A CA 1
ATOM 1385 C C . LEU A 1 170 ? -2.611 -1.900 -9.557 1.00 98.31 170 LEU A C 1
ATOM 1387 O O . LEU A 1 170 ? -3.483 -2.750 -9.374 1.00 98.31 170 LEU A O 1
ATOM 1391 N N . ALA A 1 171 ? -2.865 -0.721 -10.131 1.00 95.94 171 ALA A N 1
ATOM 1392 C CA . ALA A 1 171 ? -4.198 -0.312 -10.563 1.00 95.94 171 ALA A CA 1
ATOM 1393 C C . ALA A 1 171 ? -4.714 -1.165 -11.735 1.00 95.94 171 ALA A C 1
ATOM 1395 O O . ALA A 1 171 ? -5.848 -1.636 -11.700 1.00 95.94 171 ALA A O 1
ATOM 1396 N N . GLU A 1 172 ? -3.873 -1.427 -12.739 1.00 96.31 172 GLU A N 1
ATOM 1397 C CA . GLU A 1 172 ? -4.218 -2.276 -13.889 1.00 96.31 172 GLU A CA 1
ATOM 1398 C C . GLU A 1 172 ? -4.626 -3.691 -13.466 1.00 96.31 172 GLU A C 1
ATOM 1400 O O . GLU A 1 172 ? -5.562 -4.263 -14.019 1.00 96.31 172 GLU A O 1
ATOM 1405 N N . ASN A 1 173 ? -3.971 -4.230 -12.436 1.00 97.44 173 ASN A N 1
ATOM 1406 C CA . ASN A 1 173 ? -4.266 -5.557 -11.902 1.00 97.44 173 ASN A CA 1
ATOM 1407 C C . ASN A 1 173 ? -5.321 -5.546 -10.781 1.00 97.44 173 ASN A C 1
ATOM 1409 O O . ASN A 1 173 ? -5.517 -6.562 -10.102 1.00 97.44 173 ASN A O 1
ATOM 1413 N N . LYS A 1 174 ? -6.015 -4.412 -10.604 1.00 96.12 174 LYS A N 1
ATOM 1414 C CA . LYS A 1 174 ? -7.115 -4.202 -9.653 1.00 96.12 174 LYS A CA 1
ATOM 1415 C C . LYS A 1 174 ? -6.741 -4.527 -8.206 1.00 96.12 174 LYS A C 1
ATOM 1417 O O . LYS A 1 174 ? -7.495 -5.178 -7.481 1.00 96.12 174 LYS A O 1
ATOM 1422 N N . VAL A 1 175 ? -5.559 -4.093 -7.766 1.00 97.75 175 VAL A N 1
ATOM 1423 C CA . VAL A 1 175 ? -5.148 -4.265 -6.367 1.00 97.75 175 VAL A CA 1
ATOM 1424 C C . VAL A 1 175 ? -6.129 -3.558 -5.437 1.00 97.75 175 VAL A C 1
ATOM 1426 O O . VAL A 1 175 ? -6.442 -2.382 -5.620 1.00 97.75 175 VAL A O 1
ATOM 1429 N N . THR A 1 176 ? -6.611 -4.294 -4.433 1.00 96.00 176 THR A N 1
ATOM 1430 C CA . THR A 1 176 ? -7.674 -3.861 -3.521 1.00 96.00 176 THR A CA 1
ATOM 1431 C C . THR A 1 176 ? -7.143 -2.887 -2.474 1.00 96.00 176 THR A C 1
ATOM 1433 O O . THR A 1 176 ? -7.712 -1.816 -2.275 1.00 96.00 176 THR A O 1
ATOM 1436 N N . ILE A 1 177 ? -6.052 -3.251 -1.789 1.00 97.88 177 ILE A N 1
ATOM 1437 C CA . ILE A 1 177 ? -5.411 -2.406 -0.773 1.00 97.88 177 ILE A CA 1
ATOM 1438 C C . ILE A 1 177 ? -3.895 -2.565 -0.872 1.00 97.88 177 ILE A C 1
ATOM 1440 O O . ILE A 1 177 ? -3.373 -3.684 -0.877 1.00 97.88 177 ILE A O 1
ATOM 1444 N N . PHE A 1 178 ? -3.198 -1.435 -0.892 1.00 98.25 178 PHE A N 1
ATOM 1445 C CA . PHE A 1 178 ? -1.778 -1.350 -0.601 1.00 98.25 178 PHE A CA 1
ATOM 1446 C C . PHE A 1 178 ? -1.578 -0.954 0.870 1.00 98.25 178 PHE A C 1
ATOM 1448 O O . PHE A 1 178 ? -1.928 0.152 1.285 1.00 98.25 178 PHE A O 1
ATOM 1455 N N . PHE A 1 179 ? -1.025 -1.863 1.668 1.00 98.50 179 PHE A N 1
ATOM 1456 C CA . PHE A 1 179 ? -0.685 -1.645 3.068 1.00 98.50 179 PHE A CA 1
ATOM 1457 C C . PHE A 1 179 ? 0.773 -1.212 3.212 1.00 98.50 179 PHE A C 1
ATOM 1459 O O . PHE A 1 179 ? 1.680 -1.863 2.686 1.00 98.50 179 PHE A O 1
ATOM 1466 N N . HIS A 1 180 ? 1.004 -0.170 4.006 1.00 96.81 180 HIS A N 1
ATOM 1467 C CA . HIS A 1 180 ? 2.344 0.269 4.385 1.00 96.81 180 HIS A CA 1
ATOM 1468 C C . HIS A 1 180 ? 2.451 0.633 5.861 1.00 96.81 180 HIS A C 1
ATOM 1470 O O . HIS A 1 180 ? 1.444 0.763 6.546 1.00 96.81 180 HIS A O 1
ATOM 1476 N N . GLY A 1 181 ? 3.678 0.730 6.370 1.00 93.75 181 GLY A N 1
ATOM 1477 C CA . GLY A 1 181 ? 3.992 1.071 7.757 1.00 93.75 181 GLY A CA 1
ATOM 1478 C C . GLY A 1 181 ? 4.873 2.317 7.828 1.00 93.75 181 GLY A C 1
ATOM 1479 O O . GLY A 1 181 ? 4.569 3.327 7.207 1.00 93.75 181 GLY A O 1
ATOM 1480 N N . HIS A 1 182 ? 5.976 2.239 8.577 1.00 93.94 182 HIS A N 1
ATOM 1481 C CA . HIS A 1 182 ? 7.010 3.280 8.704 1.00 93.94 182 HIS A CA 1
ATOM 1482 C C . HIS A 1 182 ? 6.637 4.539 9.511 1.00 93.94 182 HIS A C 1
ATOM 1484 O O . HIS A 1 182 ? 7.443 5.028 10.307 1.00 93.94 182 HIS A O 1
ATOM 1490 N N . ASP A 1 183 ? 5.423 5.059 9.336 1.00 94.19 183 ASP A N 1
ATOM 1491 C CA . ASP A 1 183 ? 5.040 6.385 9.845 1.00 94.19 183 ASP A CA 1
ATOM 1492 C C . ASP A 1 183 ? 4.286 6.357 11.189 1.00 94.19 183 ASP A C 1
ATOM 1494 O O . ASP A 1 183 ? 4.182 7.374 11.875 1.00 94.19 183 ASP A O 1
ATOM 1498 N N . HIS A 1 184 ? 3.880 5.165 11.639 1.00 93.81 184 HIS A N 1
ATOM 1499 C CA . HIS A 1 184 ? 3.411 4.873 13.004 1.00 93.81 184 HIS A CA 1
ATOM 1500 C C . HIS A 1 184 ? 2.128 5.614 13.440 1.00 93.81 184 HIS A C 1
ATOM 1502 O O . HIS A 1 184 ? 2.009 6.089 14.573 1.00 93.81 184 HIS A O 1
ATOM 1508 N N . PHE A 1 185 ? 1.139 5.687 12.557 1.00 94.44 185 PHE A N 1
ATOM 1509 C CA . PHE A 1 185 ? -0.240 6.085 12.860 1.00 94.44 185 PHE A CA 1
ATOM 1510 C C . PHE A 1 185 ? -1.193 5.372 11.897 1.00 94.44 185 PHE A C 1
ATOM 1512 O O . PHE A 1 185 ? -0.754 4.614 11.041 1.00 94.44 185 PHE A O 1
ATOM 1519 N N . PHE A 1 186 ? -2.501 5.566 12.043 1.00 96.00 186 PHE A N 1
ATOM 1520 C CA . PHE A 1 186 ? -3.462 5.081 11.057 1.00 96.00 186 PHE A CA 1
ATOM 1521 C C . PHE A 1 186 ? -3.684 6.164 10.003 1.00 96.00 186 PHE A C 1
ATOM 1523 O O . PHE A 1 186 ? -4.039 7.288 10.361 1.00 96.00 186 PHE A O 1
ATOM 1530 N N . ALA A 1 187 ? -3.550 5.826 8.722 1.00 96.94 187 ALA A N 1
ATOM 1531 C CA . ALA A 1 187 ? -4.042 6.666 7.635 1.00 96.94 187 ALA A CA 1
ATOM 1532 C C . ALA A 1 187 ? -4.679 5.815 6.539 1.00 96.94 187 ALA A C 1
ATOM 1534 O O . ALA A 1 187 ? -4.096 4.832 6.090 1.00 96.94 187 ALA A O 1
ATOM 1535 N N . LYS A 1 188 ? -5.876 6.207 6.108 1.00 97.19 188 LYS A N 1
ATOM 1536 C CA . LYS A 1 188 ? -6.564 5.626 4.955 1.00 97.19 188 LYS A CA 1
ATOM 1537 C C . LYS A 1 188 ? -6.732 6.710 3.905 1.00 97.19 188 LYS A C 1
ATOM 1539 O O . LYS A 1 188 ? -7.433 7.697 4.143 1.00 97.19 188 LYS A O 1
ATOM 1544 N N . GLN A 1 189 ? -6.090 6.517 2.764 1.00 96.81 189 GLN A N 1
ATOM 1545 C CA . GLN A 1 189 ? -6.116 7.424 1.624 1.00 96.81 189 GLN A CA 1
ATOM 1546 C C . GLN A 1 189 ? -6.559 6.658 0.374 1.00 96.81 189 GLN A C 1
ATOM 1548 O O . GLN A 1 189 ? -6.256 5.476 0.225 1.00 96.81 189 GLN A O 1
ATOM 1553 N N . ASP A 1 190 ? -7.269 7.328 -0.527 1.00 93.75 190 ASP A N 1
ATOM 1554 C CA . ASP A 1 190 ? -7.710 6.771 -1.806 1.00 93.75 190 ASP A CA 1
ATOM 1555 C C . ASP A 1 190 ? -7.032 7.546 -2.930 1.00 93.75 190 ASP A C 1
ATOM 1557 O O . ASP A 1 190 ? -7.014 8.780 -2.914 1.00 93.75 190 ASP A O 1
ATOM 1561 N N . LYS A 1 191 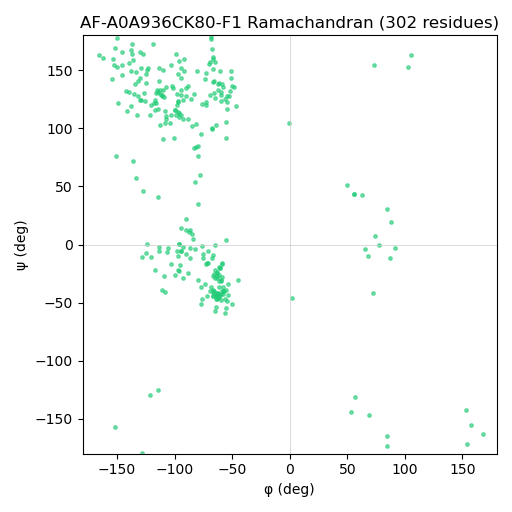? -6.479 6.838 -3.915 1.00 93.00 191 LYS A N 1
ATOM 1562 C CA . LYS A 1 191 ? -5.939 7.463 -5.122 1.00 93.00 191 LYS A CA 1
ATOM 1563 C C . LYS A 1 191 ? -6.084 6.519 -6.304 1.00 93.00 191 LYS A C 1
ATOM 1565 O O . LYS A 1 191 ? -5.544 5.418 -6.272 1.00 93.00 191 LYS A O 1
ATOM 1570 N N . ASP A 1 192 ? -6.778 6.976 -7.344 1.00 90.31 192 ASP A N 1
ATOM 1571 C CA . ASP A 1 192 ? -6.967 6.244 -8.604 1.00 90.31 192 ASP A CA 1
ATOM 1572 C C . ASP A 1 192 ? -7.439 4.797 -8.380 1.00 90.31 192 ASP A C 1
ATOM 1574 O O . ASP A 1 192 ? -6.830 3.847 -8.862 1.00 90.31 192 ASP A O 1
ATOM 1578 N N . CYS A 1 193 ? -8.504 4.642 -7.585 1.00 91.44 193 CYS A N 1
ATOM 1579 C CA . CYS A 1 193 ? -9.102 3.362 -7.177 1.00 91.44 193 CYS A CA 1
ATOM 1580 C C . CYS A 1 193 ? -8.247 2.446 -6.287 1.00 91.44 193 CYS A C 1
ATOM 1582 O O . CYS A 1 193 ? -8.754 1.431 -5.809 1.00 91.44 193 CYS A O 1
ATOM 1584 N N . LEU A 1 194 ? -6.999 2.811 -5.994 1.00 93.12 194 LEU A N 1
ATOM 1585 C CA . LEU A 1 194 ? -6.154 2.095 -5.049 1.00 93.12 194 LEU A CA 1
ATOM 1586 C C . LEU A 1 194 ? -6.258 2.722 -3.655 1.00 93.12 194 LEU A C 1
ATOM 1588 O O . LEU A 1 194 ? -6.058 3.928 -3.474 1.00 93.12 194 LEU A O 1
ATOM 1592 N N . ILE A 1 195 ? -6.528 1.885 -2.653 1.00 96.31 195 ILE A N 1
ATOM 1593 C CA . ILE A 1 195 ? -6.492 2.292 -1.247 1.00 96.31 195 ILE A CA 1
ATOM 1594 C C . ILE A 1 195 ? -5.064 2.169 -0.723 1.00 96.31 195 ILE A C 1
ATOM 1596 O O . ILE A 1 195 ? -4.473 1.090 -0.756 1.00 96.31 195 ILE A O 1
ATOM 1600 N N . TYR A 1 196 ? -4.547 3.269 -0.184 1.00 97.88 196 TYR A N 1
ATOM 1601 C CA . TYR A 1 196 ? -3.295 3.340 0.559 1.00 97.88 196 TYR A CA 1
ATOM 1602 C C . TYR A 1 196 ? -3.628 3.320 2.047 1.00 97.88 196 TYR A C 1
ATOM 1604 O O . TYR A 1 196 ? -4.245 4.247 2.581 1.00 97.88 196 TYR A O 1
ATOM 1612 N N . GLN A 1 197 ? -3.257 2.228 2.707 1.00 98.19 197 GLN A N 1
ATOM 1613 C CA . GLN A 1 197 ? -3.511 2.009 4.119 1.00 98.19 197 GLN A CA 1
ATOM 1614 C C . GLN A 1 197 ? -2.194 2.012 4.894 1.00 98.19 197 GLN A C 1
ATOM 1616 O O . GLN A 1 197 ? -1.488 1.003 4.949 1.00 98.19 197 GLN A O 1
ATOM 1621 N N . LEU A 1 198 ? -1.915 3.119 5.574 1.00 97.75 198 LEU A N 1
ATOM 1622 C CA . LEU A 1 198 ? -0.884 3.165 6.598 1.00 97.75 198 LEU A CA 1
ATOM 1623 C C . LEU A 1 198 ? -1.383 2.414 7.836 1.00 97.75 198 LEU A C 1
ATOM 1625 O O . LEU A 1 198 ? -2.436 2.749 8.396 1.00 97.75 198 LEU A O 1
ATOM 1629 N N . VAL A 1 199 ? -0.639 1.397 8.260 1.00 96.50 199 VAL A N 1
ATOM 1630 C CA . VAL A 1 199 ? -0.967 0.596 9.434 1.00 96.50 199 VAL A CA 1
ATOM 1631 C C . VAL A 1 199 ? -0.362 1.208 10.707 1.00 96.50 199 VAL A C 1
ATOM 1633 O O . VAL A 1 199 ? 0.812 1.592 10.721 1.00 96.50 199 VAL A O 1
ATOM 1636 N N . PRO A 1 200 ? -1.136 1.269 11.802 1.00 93.75 200 PRO A N 1
ATOM 1637 C CA . PRO A 1 200 ? -0.646 1.715 13.100 1.00 93.75 200 PRO A CA 1
ATOM 1638 C C . PRO A 1 200 ? 0.388 0.738 13.681 1.00 93.75 200 PRO A C 1
ATOM 1640 O O . PRO A 1 200 ? 0.478 -0.423 13.273 1.00 93.75 200 PRO A O 1
ATOM 1643 N N . GLN A 1 201 ? 1.179 1.210 14.649 1.00 92.25 201 GLN A N 1
ATOM 1644 C CA . GLN A 1 201 ? 2.182 0.399 15.342 1.00 92.25 201 GLN A CA 1
ATOM 1645 C C . GLN A 1 201 ? 1.670 0.004 16.739 1.00 92.25 201 GLN A C 1
ATOM 1647 O O . GLN A 1 201 ? 1.661 0.864 17.621 1.00 92.25 201 GLN A O 1
ATOM 1652 N N . PRO A 1 202 ? 1.366 -1.281 17.007 1.00 89.62 202 PRO A N 1
ATOM 1653 C CA . PRO A 1 202 ? 0.764 -1.723 18.272 1.00 89.62 202 PRO A CA 1
ATOM 1654 C C . PRO A 1 202 ? 1.614 -1.462 19.523 1.00 89.62 202 PRO A C 1
ATOM 1656 O O . PRO A 1 202 ? 1.092 -1.355 20.632 1.00 89.62 202 PRO A O 1
ATOM 1659 N N . SER A 1 203 ? 2.935 -1.391 19.361 1.00 87.31 203 SER A N 1
ATOM 1660 C CA . SER A 1 203 ? 3.878 -1.276 20.475 1.00 87.31 203 SER A CA 1
ATOM 1661 C C . SER A 1 203 ? 4.277 0.163 20.811 1.00 87.31 203 SER A C 1
ATOM 1663 O O . SER A 1 203 ? 5.030 0.358 21.761 1.00 87.31 203 SER A O 1
ATOM 1665 N N . LEU A 1 204 ? 3.843 1.161 20.031 1.00 87.69 204 LEU A N 1
ATOM 1666 C CA . LEU A 1 204 ? 4.204 2.563 20.255 1.00 87.69 204 LEU A CA 1
ATOM 1667 C C . LEU A 1 204 ? 3.015 3.302 20.892 1.00 87.69 204 LEU A C 1
ATOM 1669 O O . LEU A 1 204 ? 2.059 3.617 20.178 1.00 87.69 204 LEU A O 1
ATOM 1673 N N . PRO A 1 205 ? 3.054 3.607 22.204 1.00 86.81 205 PRO A N 1
ATOM 1674 C CA . PRO A 1 205 ? 1.928 4.178 22.945 1.00 86.81 205 PRO A CA 1
ATOM 1675 C C . PRO A 1 205 ? 1.771 5.686 22.683 1.00 86.81 205 PRO A C 1
ATOM 1677 O O . PRO A 1 205 ? 1.866 6.507 23.592 1.00 86.81 205 PRO A O 1
ATOM 1680 N N . ASN A 1 206 ? 1.556 6.065 21.423 1.00 86.06 206 ASN A N 1
ATOM 1681 C CA . ASN A 1 206 ? 1.281 7.442 21.026 1.00 86.06 206 ASN A CA 1
ATOM 1682 C C . ASN A 1 206 ? -0.221 7.638 20.796 1.00 86.06 206 ASN A C 1
ATOM 1684 O O . ASN A 1 206 ? -0.712 7.399 19.695 1.00 86.06 206 ASN A O 1
ATOM 1688 N N . PHE A 1 207 ? -0.935 8.045 21.846 1.00 84.81 207 PHE A N 1
ATOM 1689 C CA . PHE A 1 207 ? -2.392 8.202 21.823 1.00 84.81 207 PHE A CA 1
ATOM 1690 C C . PHE A 1 207 ? -2.850 9.621 21.466 1.00 84.81 207 PHE A C 1
ATOM 1692 O O . PHE A 1 207 ? -3.893 9.763 20.841 1.00 84.81 207 PHE A O 1
ATOM 1699 N N . ASN A 1 208 ? -2.037 10.634 21.789 1.00 74.50 208 ASN A N 1
ATOM 1700 C CA . ASN A 1 208 ? -2.399 12.060 21.837 1.00 74.50 208 ASN A CA 1
ATOM 1701 C C . ASN A 1 208 ? -2.439 12.763 20.464 1.00 74.50 208 ASN A C 1
ATOM 1703 O O . ASN A 1 208 ? -2.049 13.925 20.350 1.00 74.50 208 ASN A O 1
ATOM 1707 N N . GLY A 1 209 ? -2.862 12.054 19.419 1.00 80.19 209 GLY A N 1
ATOM 1708 C CA . GLY A 1 209 ? -2.975 12.590 18.062 1.00 80.19 209 GLY A CA 1
ATOM 1709 C C . GLY A 1 209 ? -1.837 12.177 17.109 1.00 80.19 209 GLY A C 1
ATOM 1710 O O . GLY A 1 209 ? -0.714 11.897 17.536 1.00 80.19 209 GLY A O 1
ATOM 1711 N N . PRO A 1 210 ? -2.099 12.130 15.790 1.00 86.38 210 PRO A N 1
ATOM 1712 C CA . PRO A 1 210 ? -1.105 11.816 14.764 1.00 86.38 210 PRO A CA 1
ATOM 1713 C C . PRO A 1 210 ? -0.277 13.062 14.387 1.00 86.38 210 PRO A C 1
ATOM 1715 O O . PRO A 1 210 ? -0.209 13.440 13.221 1.00 86.38 210 PRO A O 1
ATOM 1718 N N . ASN A 1 211 ? 0.332 13.733 15.369 1.00 86.94 211 ASN A N 1
ATOM 1719 C CA . ASN A 1 211 ? 0.956 15.060 15.203 1.00 86.94 211 ASN A CA 1
ATOM 1720 C C . ASN A 1 211 ? 2.078 15.089 14.149 1.00 86.94 211 ASN A C 1
ATOM 1722 O O . ASN A 1 211 ? 2.308 16.106 13.503 1.00 86.94 211 ASN A O 1
ATOM 1726 N N . GLN A 1 212 ? 2.735 13.951 13.940 1.00 90.56 212 GLN A N 1
ATOM 1727 C CA . GLN A 1 212 ? 3.781 13.758 12.941 1.00 90.56 212 GLN A CA 1
ATOM 1728 C C . GLN A 1 212 ? 3.265 13.638 11.495 1.00 90.56 212 GLN A C 1
ATOM 1730 O O . GLN A 1 212 ? 4.060 13.680 10.563 1.00 90.56 212 GLN A O 1
ATOM 1735 N N . ALA A 1 213 ? 1.956 13.478 11.275 1.00 94.25 213 ALA A N 1
ATOM 1736 C CA . ALA A 1 213 ? 1.418 13.156 9.954 1.00 94.25 213 ALA A CA 1
ATOM 1737 C C . ALA A 1 213 ? 1.708 14.246 8.910 1.00 94.25 213 ALA A C 1
ATOM 1739 O O . ALA A 1 213 ? 2.181 13.934 7.820 1.00 94.25 213 ALA A O 1
ATOM 1740 N N . ALA A 1 214 ? 1.495 15.519 9.259 1.00 95.12 214 ALA A N 1
ATOM 1741 C CA . ALA A 1 214 ? 1.753 16.635 8.348 1.00 95.12 214 ALA A CA 1
ATOM 1742 C C . ALA A 1 214 ? 3.249 16.783 8.022 1.00 95.12 214 ALA A C 1
ATOM 1744 O O . ALA A 1 214 ? 3.608 16.981 6.864 1.00 95.12 214 ALA A O 1
ATOM 1745 N N . GLU A 1 215 ? 4.126 16.633 9.021 1.00 94.75 215 GLU A N 1
ATOM 1746 C CA . GLU A 1 215 ? 5.583 16.635 8.822 1.00 94.75 215 GLU A CA 1
ATOM 1747 C C . GLU A 1 215 ? 6.021 15.489 7.900 1.00 94.75 215 GLU A C 1
ATOM 1749 O O . GLU A 1 215 ? 6.909 15.656 7.069 1.00 94.75 215 GLU A O 1
ATOM 1754 N N . TYR A 1 216 ? 5.362 14.334 8.009 1.00 95.38 216 TYR A N 1
ATOM 1755 C CA . TYR A 1 216 ? 5.661 13.139 7.217 1.00 95.38 216 TYR A CA 1
ATOM 1756 C C . TYR A 1 216 ? 4.984 13.153 5.839 1.00 95.38 216 TYR A C 1
ATOM 1758 O O . TYR A 1 216 ? 5.095 12.185 5.092 1.00 95.38 216 TYR A O 1
ATOM 1766 N N . GLY A 1 217 ? 4.308 14.249 5.481 1.00 95.31 217 GLY A N 1
ATOM 1767 C CA . GLY A 1 217 ? 3.731 14.451 4.157 1.00 95.31 217 GLY A CA 1
ATOM 1768 C C . GLY A 1 217 ? 2.346 13.840 3.963 1.00 95.31 217 GLY A C 1
ATOM 1769 O O . GLY A 1 217 ? 2.031 13.450 2.846 1.00 95.31 217 GLY A O 1
ATOM 1770 N N . TYR A 1 218 ? 1.529 13.750 5.014 1.00 96.62 218 TYR A N 1
ATOM 1771 C CA . TYR A 1 218 ? 0.124 13.344 4.929 1.00 96.62 218 TYR A CA 1
ATOM 1772 C C . TYR A 1 218 ? -0.783 14.554 5.149 1.00 96.62 218 TYR A C 1
ATOM 1774 O O . TYR A 1 218 ? -0.891 15.078 6.259 1.00 96.62 218 TYR A O 1
ATOM 1782 N N . PHE A 1 219 ? -1.466 14.974 4.089 1.00 95.12 219 PHE A N 1
ATOM 1783 C CA . PHE A 1 219 ? -2.381 16.118 4.079 1.00 95.12 219 PHE A CA 1
ATOM 1784 C C . PHE A 1 219 ? -3.807 15.725 3.687 1.00 95.12 219 PHE A C 1
ATOM 1786 O O . PHE A 1 219 ? -4.728 16.530 3.821 1.00 95.12 219 PHE A O 1
ATOM 1793 N N . GLN A 1 220 ? -4.001 14.499 3.198 1.00 93.56 220 GLN A N 1
ATOM 1794 C CA . GLN A 1 220 ? -5.293 13.989 2.749 1.00 93.56 220 GLN A CA 1
ATOM 1795 C C . GLN A 1 220 ? -5.652 12.652 3.405 1.00 93.56 220 GLN A C 1
ATOM 1797 O O . GLN A 1 220 ? -4.801 11.945 3.945 1.00 93.56 220 GLN A O 1
ATOM 1802 N N . GLY A 1 221 ? -6.932 12.287 3.310 1.00 94.19 221 GLY A N 1
ATOM 1803 C CA . GLY A 1 221 ? -7.476 11.029 3.822 1.00 94.19 221 GLY A CA 1
ATOM 1804 C C . GLY A 1 221 ? -7.853 11.064 5.301 1.00 94.19 221 GLY A C 1
ATOM 1805 O O . GLY A 1 221 ? -7.860 12.110 5.955 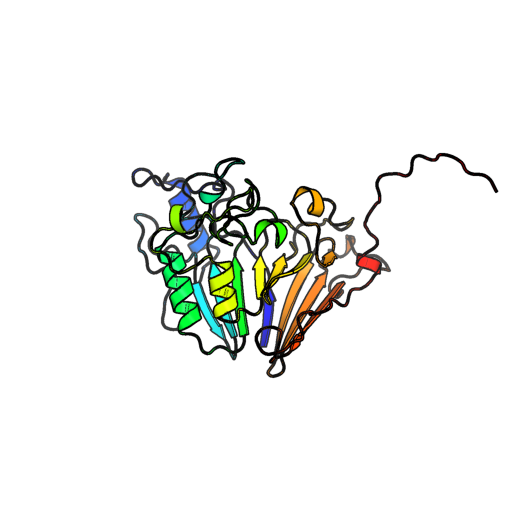1.00 94.19 221 GLY A O 1
ATOM 1806 N N . LYS A 1 222 ? -8.216 9.894 5.835 1.00 94.94 222 LYS A N 1
ATOM 1807 C CA . LYS A 1 222 ? -8.593 9.751 7.241 1.00 94.94 222 LYS A CA 1
ATOM 1808 C C . LYS A 1 222 ? -7.391 9.331 8.069 1.00 94.94 222 LYS A C 1
ATOM 1810 O O . LYS A 1 222 ? -6.946 8.193 7.962 1.00 94.94 222 LYS A O 1
ATOM 1815 N N . ILE A 1 223 ? -6.930 10.235 8.928 1.00 94.94 223 ILE A N 1
ATOM 1816 C CA . ILE A 1 223 ? -5.767 10.042 9.797 1.00 94.94 223 ILE A CA 1
ATOM 1817 C C . ILE A 1 223 ? -6.240 9.930 11.252 1.00 94.94 223 ILE A C 1
ATOM 1819 O O . ILE A 1 223 ? -7.083 10.715 11.691 1.00 94.94 223 ILE A O 1
ATOM 1823 N N . LEU A 1 224 ? -5.738 8.936 11.987 1.00 93.56 224 LEU A N 1
ATOM 1824 C CA . LEU A 1 224 ? -6.082 8.673 13.387 1.00 93.56 224 LEU A CA 1
ATOM 1825 C C . LEU A 1 224 ? -4.829 8.314 14.204 1.00 93.56 224 LEU A C 1
ATOM 1827 O O . LEU A 1 224 ? -3.893 7.714 13.667 1.00 93.56 224 LEU A O 1
ATOM 1831 N N . PRO A 1 225 ? -4.802 8.648 15.506 1.00 91.94 225 PRO A N 1
ATOM 1832 C CA . PRO A 1 225 ? -3.655 8.378 16.364 1.00 91.94 225 PRO A CA 1
ATOM 1833 C C . PRO A 1 225 ? -3.401 6.885 16.562 1.00 91.94 225 PRO A C 1
ATOM 1835 O O . PRO A 1 225 ? -4.315 6.055 16.486 1.00 91.94 225 PRO A O 1
ATOM 1838 N N . ASN A 1 226 ? -2.158 6.560 16.911 1.00 90.69 226 ASN A N 1
ATOM 1839 C CA . ASN A 1 226 ? -1.743 5.252 17.420 1.00 90.69 226 ASN A CA 1
ATOM 1840 C C . ASN A 1 226 ? -2.339 5.011 18.840 1.00 90.69 226 ASN A C 1
ATOM 1842 O O . ASN A 1 226 ? -3.082 5.841 19.356 1.00 90.69 226 ASN A O 1
ATOM 1846 N N . SER A 1 227 ? -2.190 3.891 19.550 1.00 92.50 227 SER A N 1
ATOM 1847 C CA . SER A 1 227 ? -1.674 2.569 19.195 1.00 92.50 227 SER A CA 1
ATOM 1848 C C . SER A 1 227 ? -2.766 1.609 18.720 1.00 92.50 227 SER A C 1
ATOM 1850 O O . SER A 1 227 ? -3.905 1.684 19.194 1.00 92.50 227 SER A O 1
ATOM 1852 N N . GLY A 1 228 ? -2.414 0.683 17.827 1.00 93.38 228 GLY A N 1
ATOM 1853 C CA . GLY A 1 228 ? -3.229 -0.493 17.536 1.00 93.38 228 GLY A CA 1
ATOM 1854 C C . GLY A 1 228 ? -2.803 -1.258 16.285 1.00 93.38 228 GLY A C 1
ATOM 1855 O O . GLY A 1 228 ? -1.688 -1.084 15.801 1.00 93.38 228 GLY A O 1
ATOM 1856 N N . HIS A 1 229 ? -3.688 -2.113 15.776 1.00 94.56 229 HIS A N 1
ATOM 1857 C CA . HIS A 1 229 ? -3.487 -2.909 14.559 1.00 94.56 229 HIS A CA 1
ATOM 1858 C C . HIS A 1 229 ? -4.758 -2.928 13.706 1.00 94.56 229 HIS A C 1
ATOM 1860 O O . HIS A 1 229 ? -5.838 -2.565 14.173 1.00 94.56 229 HIS A O 1
ATOM 1866 N N . LEU A 1 230 ? -4.653 -3.393 12.461 1.00 97.44 230 LEU A N 1
ATOM 1867 C CA . LEU A 1 230 ? -5.833 -3.625 11.634 1.00 97.44 230 LEU A CA 1
ATOM 1868 C C . LEU A 1 230 ? -6.290 -5.077 11.728 1.00 97.44 230 LEU A C 1
ATOM 1870 O O . LEU A 1 230 ? -5.466 -5.991 11.774 1.00 97.44 230 LEU A O 1
ATOM 1874 N N . ARG A 1 231 ? -7.602 -5.289 11.718 1.00 96.50 231 ARG A N 1
ATOM 1875 C CA . ARG A 1 231 ? -8.244 -6.569 11.416 1.00 96.50 231 ARG A CA 1
ATOM 1876 C C . ARG A 1 231 ? -8.928 -6.437 10.062 1.00 96.50 231 ARG A C 1
ATOM 1878 O O . ARG A 1 231 ? -9.713 -5.516 9.864 1.00 96.50 231 ARG A O 1
ATOM 1885 N N . VAL A 1 232 ? -8.630 -7.347 9.146 1.00 97.50 232 VAL A N 1
ATOM 1886 C CA . VAL A 1 232 ? -9.214 -7.379 7.805 1.00 97.50 232 VAL A CA 1
ATOM 1887 C C . VAL A 1 232 ? -9.997 -8.672 7.652 1.00 97.50 232 VAL A C 1
ATOM 1889 O O . VAL A 1 232 ? -9.457 -9.758 7.858 1.00 97.50 232 VAL A O 1
ATOM 1892 N N . THR A 1 233 ? -11.272 -8.562 7.301 1.00 96.75 233 THR A N 1
ATOM 1893 C CA . THR A 1 233 ? -12.169 -9.690 7.055 1.00 96.75 233 T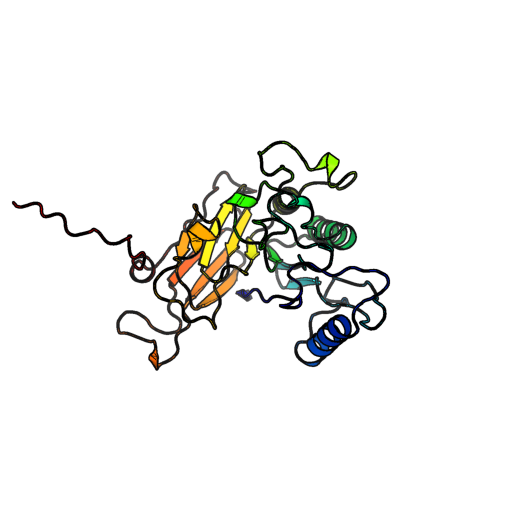HR A CA 1
ATOM 1894 C C . THR A 1 233 ? -12.576 -9.694 5.593 1.00 96.75 233 THR A C 1
ATOM 1896 O O . THR A 1 233 ? -13.236 -8.776 5.116 1.00 96.75 233 THR A O 1
ATOM 1899 N N . VAL A 1 234 ? -12.185 -10.751 4.892 1.00 96.50 234 VAL A N 1
ATOM 1900 C CA . VAL A 1 234 ? -12.485 -10.993 3.482 1.00 96.50 234 VAL A CA 1
ATOM 1901 C C . VAL A 1 234 ? -13.656 -11.962 3.403 1.00 96.50 234 VAL A C 1
ATOM 1903 O O . VAL A 1 234 ? -13.555 -13.109 3.858 1.00 96.50 234 VAL A O 1
ATOM 1906 N N . GLY A 1 235 ? -14.770 -11.490 2.860 1.00 93.75 235 GLY A N 1
ATOM 1907 C CA . GLY A 1 235 ? -15.959 -12.283 2.576 1.00 93.75 235 GLY A CA 1
ATOM 1908 C C . GLY A 1 235 ? -16.278 -12.292 1.081 1.00 93.75 235 GLY A C 1
ATOM 1909 O O . GLY A 1 235 ? -15.681 -11.534 0.319 1.00 93.75 235 GLY A O 1
ATOM 1910 N N . PRO A 1 236 ? -17.255 -13.107 0.652 1.00 90.25 236 PRO A N 1
ATOM 1911 C CA . PRO A 1 236 ? -17.631 -13.187 -0.759 1.00 90.25 236 PRO A CA 1
ATOM 1912 C C . PRO A 1 236 ? -18.139 -11.845 -1.307 1.00 90.25 236 PRO A C 1
ATOM 1914 O O . PRO A 1 236 ? -17.904 -11.541 -2.468 1.00 90.25 236 PRO A O 1
ATOM 1917 N N . LEU A 1 237 ? -18.781 -11.030 -0.460 1.00 91.62 237 LEU A N 1
ATOM 1918 C CA . LEU A 1 237 ? -19.379 -9.747 -0.843 1.00 91.62 237 LEU A CA 1
ATOM 1919 C C . LEU A 1 237 ? -18.407 -8.559 -0.797 1.00 91.62 237 LEU A C 1
ATOM 1921 O O . LEU A 1 237 ? -18.769 -7.474 -1.246 1.00 91.62 237 LEU A O 1
ATOM 1925 N N . GLY A 1 238 ? -17.213 -8.724 -0.216 1.00 94.69 238 GLY A N 1
ATOM 1926 C CA . GLY A 1 238 ? -16.293 -7.609 -0.005 1.00 94.69 238 GLY A CA 1
ATOM 1927 C C . GLY A 1 238 ? -15.316 -7.785 1.156 1.00 94.69 238 GLY A C 1
ATOM 1928 O O . GLY A 1 238 ? -15.223 -8.843 1.784 1.00 94.69 238 GLY A O 1
ATOM 1929 N N . VAL A 1 239 ? -14.603 -6.703 1.459 1.00 96.75 239 VAL A N 1
ATOM 1930 C CA . VAL A 1 239 ? -13.533 -6.625 2.456 1.00 96.75 239 VAL A CA 1
ATOM 1931 C C . VAL A 1 239 ? -13.889 -5.593 3.521 1.00 96.75 239 VAL A C 1
ATOM 1933 O O . VAL A 1 239 ? -14.042 -4.412 3.224 1.00 96.75 239 VAL A O 1
ATOM 1936 N N . LEU A 1 240 ? -13.986 -6.030 4.776 1.00 96.62 240 LEU A N 1
ATOM 1937 C CA . LEU A 1 240 ? -14.114 -5.159 5.944 1.00 96.62 240 LEU A CA 1
ATOM 1938 C C . LEU A 1 240 ? -12.738 -4.948 6.577 1.00 96.62 240 LEU A C 1
ATOM 1940 O O . LEU A 1 240 ? -12.105 -5.919 6.989 1.00 96.62 240 LEU A O 1
ATOM 1944 N N . THR A 1 241 ? -12.313 -3.697 6.724 1.00 97.50 241 THR A N 1
ATOM 1945 C CA . THR A 1 241 ? -11.095 -3.334 7.458 1.00 97.50 241 THR A CA 1
ATOM 1946 C C . THR A 1 241 ? -11.465 -2.559 8.713 1.00 97.50 241 THR A C 1
ATOM 1948 O O . THR A 1 241 ? -12.195 -1.575 8.640 1.00 97.50 241 THR A O 1
ATOM 1951 N N . GLU A 1 242 ? -10.935 -2.974 9.861 1.00 96.69 242 GLU A N 1
ATOM 1952 C CA . GLU A 1 242 ? -11.195 -2.381 11.174 1.00 96.69 242 GLU A CA 1
ATOM 1953 C C . GLU A 1 242 ? -9.880 -2.012 11.865 1.00 96.69 242 GLU A C 1
ATOM 1955 O O . GLU A 1 242 ? -8.974 -2.837 11.977 1.00 96.69 242 GLU A O 1
ATOM 1960 N N . TYR A 1 243 ? -9.779 -0.783 12.367 1.00 96.25 243 TYR A N 1
ATOM 1961 C CA . TYR A 1 243 ? -8.685 -0.330 13.216 1.00 96.25 243 TYR A CA 1
ATOM 1962 C C . TYR A 1 243 ? -9.005 -0.622 14.683 1.0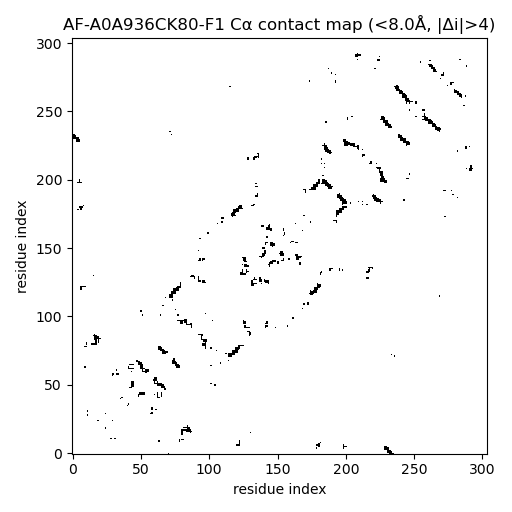0 96.25 243 TYR A C 1
ATOM 1964 O O . TYR A 1 243 ? -9.849 0.041 15.287 1.00 96.25 243 TYR A O 1
ATOM 1972 N N . ILE A 1 244 ? -8.299 -1.603 15.243 1.00 94.44 244 ILE A N 1
ATOM 1973 C CA . ILE A 1 244 ? -8.445 -2.077 16.616 1.00 94.44 244 ILE A CA 1
ATOM 1974 C C . ILE A 1 244 ? -7.390 -1.415 17.501 1.00 94.44 244 ILE A C 1
ATOM 1976 O O . ILE A 1 244 ? -6.188 -1.547 17.251 1.00 94.44 244 ILE A O 1
ATOM 1980 N N . LYS A 1 245 ? -7.828 -0.721 18.550 1.00 93.31 245 LYS A N 1
ATOM 1981 C CA . LYS A 1 245 ? -6.946 -0.072 19.518 1.00 93.31 245 LYS A CA 1
ATOM 1982 C C . LYS A 1 245 ? -6.275 -1.083 20.434 1.00 93.31 245 LYS A C 1
ATOM 1984 O O . LYS A 1 245 ? -6.891 -2.054 20.872 1.00 93.31 245 LYS A O 1
ATOM 1989 N N . VAL A 1 246 ? -5.014 -0.807 20.751 1.00 92.81 246 VAL A N 1
ATOM 1990 C CA . VAL A 1 246 ? -4.232 -1.582 21.716 1.00 92.81 246 VAL A CA 1
ATOM 1991 C C . VAL A 1 246 ? -3.845 -0.681 22.877 1.00 92.81 246 VAL A C 1
ATOM 1993 O O . VAL A 1 246 ? -3.164 0.328 22.684 1.00 92.81 246 VAL A O 1
ATOM 1996 N N . TYR A 1 247 ? -4.262 -1.081 24.075 1.00 91.81 247 TYR A N 1
ATOM 1997 C CA . TYR A 1 247 ? -3.935 -0.422 25.335 1.00 91.81 247 TYR A CA 1
ATOM 1998 C C . TYR A 1 247 ? -3.474 -1.465 26.352 1.00 91.81 247 TYR A C 1
ATOM 2000 O O . TYR A 1 247 ? -4.021 -2.567 26.427 1.00 91.81 247 TYR A O 1
ATOM 2008 N N . LEU A 1 248 ? -2.458 -1.120 27.142 1.00 92.75 248 LEU A N 1
ATOM 2009 C CA . LEU A 1 248 ? -2.168 -1.842 28.378 1.00 92.75 248 LEU A CA 1
ATOM 2010 C C . LEU A 1 248 ? -3.273 -1.551 29.406 1.00 92.75 248 LEU A C 1
ATOM 2012 O O . LEU A 1 248 ? -3.845 -0.463 29.360 1.00 92.75 248 LEU A O 1
ATOM 2016 N N . PRO A 1 249 ? -3.512 -2.434 30.394 1.00 94.00 249 PRO A N 1
ATOM 2017 C CA . PRO A 1 249 ? -4.526 -2.192 31.424 1.00 94.00 249 PRO A CA 1
ATOM 2018 C C . PRO A 1 249 ? -4.372 -0.845 32.148 1.00 94.00 249 PRO A C 1
ATOM 2020 O O . PRO A 1 249 ? -5.356 -0.202 32.486 1.00 94.00 249 PRO A O 1
ATOM 2023 N N . SER A 1 250 ? -3.135 -0.375 32.345 1.00 93.56 250 SER A N 1
ATOM 2024 C CA . SER A 1 250 ? -2.841 0.928 32.962 1.00 93.56 250 SER A CA 1
ATOM 2025 C C . SER A 1 250 ? -3.088 2.140 32.052 1.00 93.56 250 SER A C 1
ATOM 2027 O O . SER A 1 250 ? -2.964 3.273 32.508 1.00 93.56 250 SER A O 1
ATOM 2029 N N . GLN A 1 251 ? -3.381 1.917 30.770 1.00 90.81 251 GLN A N 1
ATOM 2030 C CA . GLN A 1 251 ? -3.617 2.946 29.752 1.00 90.81 251 GLN A CA 1
ATOM 2031 C C . GLN A 1 251 ? -5.099 3.065 29.369 1.00 90.81 251 GLN A C 1
ATOM 2033 O O . GLN A 1 251 ? -5.450 3.966 28.606 1.00 90.81 251 GLN A O 1
ATOM 2038 N N . GLU A 1 252 ? -5.955 2.171 29.868 1.00 91.25 252 GLU A N 1
ATOM 2039 C CA . GLU A 1 252 ? -7.400 2.254 29.668 1.00 91.25 252 GLU A CA 1
ATOM 2040 C C . GLU A 1 252 ? -8.007 3.391 30.507 1.00 91.25 252 GLU A C 1
ATOM 2042 O O . GLU A 1 252 ? -7.534 3.729 31.594 1.00 91.25 252 GLU A O 1
ATOM 2047 N N . THR A 1 253 ? -9.062 4.007 29.984 1.00 88.06 253 THR A N 1
ATOM 2048 C CA . THR A 1 253 ? -9.846 5.059 30.643 1.00 88.06 253 THR A CA 1
ATOM 2049 C C . THR A 1 253 ? -11.331 4.800 30.399 1.00 88.06 253 THR A C 1
ATOM 2051 O O . THR A 1 253 ? -11.680 3.977 29.562 1.00 88.06 253 THR A O 1
ATOM 2054 N N . GLY A 1 254 ? -12.231 5.551 31.044 1.00 86.50 254 GLY A N 1
ATOM 2055 C CA . GLY A 1 254 ? -13.674 5.409 30.791 1.00 86.50 254 GLY A CA 1
ATOM 2056 C C . GLY A 1 254 ? -14.109 5.657 29.335 1.00 86.50 254 GLY A C 1
ATOM 2057 O O . GLY A 1 254 ? -15.216 5.280 28.968 1.00 86.50 254 GLY A O 1
ATOM 2058 N N . ALA A 1 255 ? -13.254 6.272 28.509 1.00 82.81 255 ALA A N 1
ATOM 2059 C CA . ALA A 1 255 ? -13.505 6.531 27.088 1.00 82.81 255 ALA A CA 1
ATOM 2060 C C . ALA A 1 255 ? -12.576 5.741 26.145 1.00 82.81 255 ALA A C 1
ATOM 2062 O O . ALA A 1 255 ? -12.678 5.886 24.929 1.00 82.81 255 ALA A O 1
ATOM 2063 N N . ARG A 1 256 ? -11.627 4.956 26.673 1.00 85.62 256 ARG A N 1
ATOM 2064 C CA . ARG A 1 256 ? -10.633 4.229 25.872 1.00 85.62 256 ARG A CA 1
ATOM 2065 C C . ARG A 1 256 ? -10.387 2.856 26.471 1.00 85.62 256 ARG A C 1
ATOM 2067 O O . ARG A 1 256 ? -9.796 2.757 27.541 1.00 85.62 256 ARG A O 1
ATOM 2074 N N . HIS A 1 257 ? -10.740 1.820 25.734 1.00 90.75 257 HIS A N 1
ATOM 2075 C CA . HIS A 1 257 ? -10.578 0.441 26.152 1.00 90.75 257 HIS A CA 1
ATOM 2076 C C . HIS A 1 257 ? -9.753 -0.332 25.136 1.00 90.75 257 HIS A C 1
ATOM 2078 O O . HIS A 1 257 ? -9.722 -0.050 23.929 1.00 90.75 257 HIS A O 1
ATOM 2084 N N . ASN A 1 258 ? -9.040 -1.333 25.637 1.00 93.69 258 ASN A N 1
ATOM 2085 C CA . ASN A 1 258 ? -8.332 -2.250 24.765 1.00 93.69 258 ASN A CA 1
ATOM 2086 C C . ASN A 1 258 ? -9.336 -2.978 23.855 1.00 93.69 258 ASN A C 1
ATOM 2088 O O . ASN A 1 258 ? -10.383 -3.427 24.318 1.00 93.69 258 ASN A O 1
ATOM 2092 N N . LYS A 1 259 ? -8.979 -3.158 22.576 1.00 92.69 259 LYS A N 1
ATOM 2093 C CA . LYS A 1 259 ? -9.809 -3.761 21.513 1.00 92.69 259 LYS A CA 1
ATOM 2094 C C . LYS A 1 259 ? -10.944 -2.892 20.967 1.00 92.69 259 LYS A C 1
ATOM 2096 O O . LYS A 1 259 ? -11.704 -3.384 20.130 1.00 92.69 259 LYS A O 1
ATOM 2101 N N . ASP A 1 260 ? -11.034 -1.625 21.360 1.00 93.25 260 ASP A N 1
ATOM 2102 C CA . ASP A 1 260 ? -11.995 -0.710 20.748 1.00 93.25 260 ASP A CA 1
ATOM 2103 C C . ASP A 1 260 ? -11.764 -0.589 19.236 1.00 93.25 260 ASP A C 1
ATOM 2105 O O . ASP A 1 260 ? -10.628 -0.494 18.760 1.00 93.25 260 ASP A O 1
ATOM 2109 N N . ILE A 1 261 ? -12.855 -0.574 18.468 1.00 93.50 261 ILE A N 1
ATOM 2110 C CA . ILE A 1 261 ? -12.817 -0.304 17.029 1.00 93.50 261 ILE A CA 1
ATOM 2111 C C . ILE A 1 261 ? -12.847 1.215 16.848 1.00 93.50 261 ILE A C 1
ATOM 2113 O O . ILE A 1 261 ? -13.895 1.850 16.959 1.00 93.50 261 ILE A O 1
ATOM 2117 N N . ALA A 1 262 ? -11.692 1.812 16.565 1.00 93.19 262 ALA A N 1
ATOM 2118 C CA . ALA A 1 262 ? -11.582 3.257 16.373 1.00 93.19 262 ALA A CA 1
ATOM 2119 C C . ALA A 1 262 ? -12.041 3.708 14.983 1.00 93.19 262 ALA A C 1
ATOM 2121 O O . ALA A 1 262 ? -12.532 4.828 14.825 1.00 93.19 262 ALA A O 1
ATOM 2122 N N . ALA A 1 263 ? -11.885 2.849 13.975 1.00 94.81 263 ALA A N 1
ATOM 2123 C CA . ALA A 1 263 ? -12.364 3.096 12.624 1.00 94.81 263 ALA A CA 1
ATOM 2124 C C . ALA A 1 263 ? -12.664 1.801 11.877 1.00 94.81 263 ALA A C 1
ATOM 2126 O O . ALA A 1 263 ? -12.061 0.768 12.150 1.00 94.81 263 ALA A O 1
ATOM 2127 N N . SER A 1 264 ? -13.561 1.872 10.901 1.00 96.31 264 SER A N 1
ATOM 2128 C CA . SER A 1 264 ? -13.824 0.793 9.958 1.00 96.31 264 SER A CA 1
ATOM 2129 C C . SER A 1 264 ? -14.182 1.333 8.578 1.00 96.31 264 SER A C 1
ATOM 2131 O O . SER A 1 264 ? -14.654 2.462 8.443 1.00 96.31 264 SER A O 1
ATOM 2133 N N . TYR A 1 265 ? -13.945 0.537 7.544 1.00 95.94 265 TYR A N 1
ATOM 2134 C CA . TYR A 1 2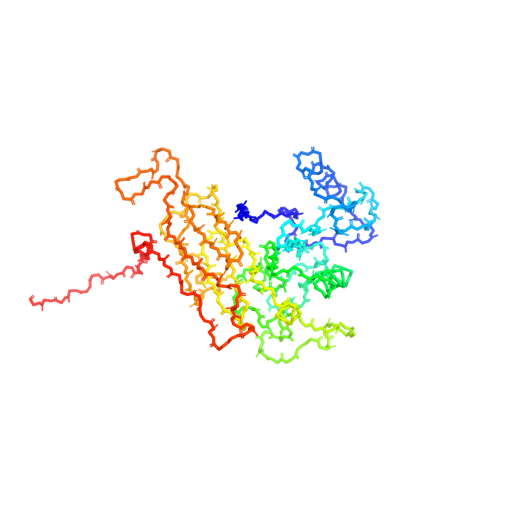65 ? -14.447 0.795 6.199 1.00 95.94 265 TYR A CA 1
ATOM 2135 C C . TYR A 1 265 ? -14.669 -0.521 5.456 1.00 95.94 265 TYR A C 1
ATOM 2137 O O . TYR A 1 265 ? -14.021 -1.527 5.751 1.00 95.94 265 TYR A O 1
ATOM 2145 N N . TYR A 1 266 ? -15.598 -0.510 4.501 1.00 95.19 266 TYR A N 1
ATOM 2146 C CA . TYR A 1 266 ? -16.013 -1.700 3.765 1.00 95.19 266 TYR A CA 1
ATOM 2147 C C . TYR A 1 266 ? -15.888 -1.493 2.260 1.00 95.19 266 TYR A C 1
ATOM 2149 O O . TYR A 1 266 ? -16.505 -0.584 1.715 1.00 95.19 266 TYR A O 1
ATOM 2157 N N . ILE A 1 267 ? -15.125 -2.357 1.601 1.00 94.69 267 ILE A N 1
ATOM 2158 C CA . ILE A 1 267 ? -14.956 -2.372 0.149 1.00 94.69 267 ILE A CA 1
ATOM 2159 C C . ILE A 1 267 ? -15.870 -3.467 -0.411 1.00 94.69 267 ILE A C 1
ATOM 2161 O O . ILE A 1 267 ? -15.643 -4.634 -0.086 1.00 94.69 267 ILE A O 1
ATOM 2165 N N . PRO A 1 268 ? -16.891 -3.148 -1.220 1.00 92.81 268 PRO A N 1
ATOM 2166 C CA . PRO A 1 268 ? -17.694 -4.172 -1.887 1.00 92.81 268 PRO A CA 1
ATOM 2167 C C . PRO A 1 268 ? -16.862 -4.947 -2.920 1.00 92.81 268 PRO A C 1
ATOM 2169 O O . PRO A 1 268 ? -15.840 -4.457 -3.389 1.00 92.81 268 PRO A O 1
ATOM 2172 N N . GLU A 1 269 ? -17.317 -6.144 -3.295 1.00 89.81 269 GLU A N 1
ATOM 2173 C CA . GLU A 1 269 ? -16.701 -6.968 -4.349 1.00 89.81 269 GLU A CA 1
ATOM 2174 C C . GLU A 1 269 ? -16.476 -6.172 -5.642 1.00 89.81 269 GLU A C 1
ATOM 2176 O O . GLU A 1 269 ? -15.357 -6.120 -6.141 1.00 89.81 269 GLU A O 1
ATOM 2181 N N . ASN A 1 270 ? -17.522 -5.502 -6.130 1.00 87.75 270 ASN A N 1
ATOM 2182 C CA . ASN A 1 270 ? -17.420 -4.561 -7.239 1.00 87.75 270 ASN A CA 1
ATOM 2183 C C . ASN A 1 270 ? -17.196 -3.159 -6.669 1.00 87.75 270 ASN A C 1
ATOM 2185 O O . ASN A 1 270 ? -18.111 -2.554 -6.108 1.00 87.75 270 ASN A O 1
ATOM 2189 N N . TYR A 1 271 ? -15.986 -2.639 -6.824 1.00 85.19 271 TYR A N 1
ATOM 2190 C CA . TYR A 1 271 ? -15.568 -1.317 -6.353 1.00 85.19 271 TYR A CA 1
ATOM 2191 C C . TYR A 1 271 ? -14.874 -0.557 -7.490 1.00 85.19 271 TYR A C 1
ATOM 2193 O O . TYR A 1 271 ? -14.575 -1.176 -8.496 1.00 85.19 271 TYR A O 1
ATOM 2201 N N . CYS A 1 272 ? -14.672 0.761 -7.356 1.00 89.06 272 CYS A N 1
ATOM 2202 C CA . CYS A 1 272 ? -13.991 1.749 -8.224 1.00 89.06 272 CYS A CA 1
ATOM 2203 C C . CYS A 1 272 ? -13.400 1.309 -9.584 1.00 89.06 272 CYS A C 1
ATOM 2205 O O . CYS A 1 272 ? -13.632 1.989 -10.577 1.00 89.06 272 CYS A O 1
ATOM 2207 N N . TYR A 1 273 ? -12.665 0.198 -9.674 1.00 90.00 273 TYR A N 1
ATOM 2208 C CA . TYR A 1 273 ? -12.241 -0.391 -10.951 1.00 90.00 273 TYR A CA 1
ATOM 2209 C C . TYR A 1 273 ? -13.400 -0.874 -11.846 1.00 90.00 273 TYR A C 1
ATOM 2211 O O . TYR A 1 273 ? -13.263 -0.885 -13.066 1.00 90.00 273 TYR A O 1
ATOM 2219 N N . ASP A 1 274 ? -14.523 -1.278 -11.256 1.00 87.94 274 ASP A N 1
ATOM 2220 C CA . ASP A 1 274 ? -15.668 -1.907 -11.929 1.00 87.94 274 ASP A CA 1
ATOM 2221 C C . ASP A 1 274 ? -16.927 -1.028 -11.914 1.00 87.94 274 ASP A C 1
ATOM 2223 O O . ASP A 1 274 ? -17.953 -1.374 -12.499 1.00 87.94 274 ASP A O 1
ATOM 2227 N N . THR A 1 275 ? -16.885 0.108 -11.213 1.00 86.25 275 THR A N 1
ATOM 2228 C CA . THR A 1 275 ? -18.055 0.968 -10.993 1.00 86.25 275 THR A CA 1
ATOM 2229 C C . THR A 1 275 ? -17.663 2.444 -10.963 1.00 86.25 275 THR A C 1
ATOM 2231 O O . THR A 1 275 ? -16.504 2.786 -10.766 1.00 86.25 275 THR A O 1
ATOM 2234 N N . LEU A 1 276 ? -18.645 3.343 -11.062 1.00 83.00 276 LEU A N 1
ATOM 2235 C CA . LEU A 1 276 ? -18.425 4.781 -10.852 1.00 83.00 276 LEU A CA 1
ATOM 2236 C C . LEU A 1 276 ? -18.283 5.161 -9.361 1.00 83.00 276 LEU A C 1
ATOM 2238 O O . LEU A 1 276 ? -18.095 6.336 -9.044 1.00 83.00 276 LEU A O 1
ATOM 2242 N N . PHE A 1 277 ? -18.390 4.199 -8.435 1.00 76.38 277 PHE A N 1
ATOM 2243 C CA . PHE A 1 277 ? -18.222 4.442 -7.004 1.00 76.38 277 PHE A CA 1
ATOM 2244 C C . PHE A 1 277 ? -16.740 4.479 -6.641 1.00 76.38 277 PHE A C 1
ATOM 2246 O O . PHE A 1 277 ? -16.083 3.446 -6.524 1.00 76.38 277 PHE A O 1
ATOM 2253 N N . THR A 1 278 ? -16.221 5.685 -6.423 1.00 72.81 278 THR A N 1
ATOM 2254 C CA . THR A 1 278 ? -14.791 5.900 -6.174 1.00 72.81 278 THR A CA 1
ATOM 2255 C C . THR A 1 278 ? -14.412 5.959 -4.697 1.00 72.81 278 THR A C 1
ATOM 2257 O O . THR A 1 278 ? -13.247 5.765 -4.360 1.00 72.81 278 THR A O 1
ATOM 2260 N N . ASN A 1 279 ? -15.371 6.169 -3.792 1.00 73.81 279 ASN A N 1
ATOM 2261 C CA . ASN A 1 279 ? -15.077 6.433 -2.385 1.00 73.81 279 ASN A CA 1
ATOM 2262 C C . ASN A 1 279 ? -15.532 5.306 -1.460 1.00 73.81 279 ASN A C 1
ATOM 2264 O O . ASN A 1 279 ? -16.689 4.892 -1.486 1.00 73.81 279 ASN A O 1
ATOM 2268 N N . THR A 1 280 ? -14.634 4.916 -0.557 1.00 83.44 280 THR A N 1
ATOM 2269 C CA . THR A 1 280 ? -14.928 4.001 0.549 1.00 83.44 280 THR A CA 1
ATOM 2270 C C . THR A 1 280 ? -14.887 4.788 1.860 1.00 83.44 280 THR A C 1
ATOM 2272 O O . THR A 1 280 ? -13.797 4.962 2.420 1.00 83.44 280 THR A O 1
ATOM 2275 N N . PRO A 1 281 ? -16.016 5.351 2.333 1.00 85.62 281 PRO A N 1
ATOM 2276 C CA . PRO A 1 281 ? -16.011 6.210 3.508 1.00 85.62 281 PRO A CA 1
ATOM 2277 C C . PRO A 1 281 ? -15.538 5.431 4.735 1.00 85.62 281 PRO A C 1
ATOM 2279 O O . PRO A 1 281 ? -15.923 4.283 4.957 1.00 85.62 281 PRO A O 1
ATOM 2282 N N . VAL A 1 282 ? -14.702 6.078 5.541 1.00 90.62 282 VAL A N 1
ATOM 2283 C CA . VAL A 1 282 ? -14.326 5.548 6.849 1.00 90.62 282 VAL A CA 1
ATOM 2284 C C . VAL A 1 282 ? -15.418 5.932 7.836 1.00 90.62 282 VAL A C 1
ATOM 2286 O O . VAL A 1 282 ? -15.788 7.098 7.917 1.00 90.62 282 VAL A O 1
ATOM 2289 N N . LEU A 1 283 ? -15.915 4.967 8.600 1.00 89.19 283 LEU A N 1
ATOM 2290 C CA . LEU A 1 283 ? -16.698 5.200 9.807 1.00 89.19 283 LEU A CA 1
ATOM 2291 C C . LEU A 1 283 ? -15.721 5.211 10.979 1.00 89.19 283 LEU A C 1
ATOM 2293 O O . LEU A 1 283 ? -14.961 4.261 11.142 1.00 89.19 283 LEU A O 1
ATOM 2297 N N . TRP A 1 284 ? -15.689 6.273 11.782 1.00 86.25 284 TRP A N 1
ATOM 2298 C CA . TRP A 1 284 ? -14.764 6.371 12.915 1.00 86.25 284 TRP A CA 1
ATOM 2299 C C . TRP A 1 284 ? -15.468 6.857 14.171 1.00 86.25 284 TRP A C 1
ATOM 2301 O O . TRP A 1 284 ? -16.392 7.668 14.106 1.00 86.25 284 TRP A O 1
ATOM 2311 N N . ASN A 1 285 ? -14.981 6.401 15.321 1.00 81.81 285 ASN A N 1
ATOM 2312 C CA . ASN A 1 285 ? -15.413 6.939 16.598 1.00 81.81 285 ASN A CA 1
ATOM 2313 C C . ASN A 1 285 ? -14.734 8.308 16.820 1.00 81.81 285 ASN A C 1
ATOM 2315 O O . ASN A 1 285 ? -13.506 8.439 16.792 1.00 81.81 285 ASN A O 1
ATOM 2319 N N . ALA A 1 286 ? -15.556 9.349 16.988 1.00 77.31 286 ALA A N 1
ATOM 2320 C CA . ALA A 1 286 ? -15.116 10.730 17.163 1.00 77.31 286 ALA A CA 1
ATOM 2321 C C . ALA A 1 286 ? -14.279 10.944 18.435 1.00 77.31 286 ALA A C 1
ATOM 2323 O O . ALA A 1 286 ? -13.450 11.858 18.445 1.00 77.31 286 ALA A O 1
ATOM 2324 N N . ASP A 1 287 ? -14.423 10.083 19.443 1.00 72.81 287 ASP A N 1
ATOM 2325 C CA . ASP A 1 287 ? -13.621 10.117 20.669 1.00 72.81 287 ASP A CA 1
ATOM 2326 C C . ASP A 1 287 ? -12.130 9.871 20.388 1.00 72.81 287 ASP A C 1
ATOM 2328 O O . ASP A 1 287 ? -11.280 10.390 21.105 1.00 72.81 287 ASP A O 1
ATOM 2332 N N . TYR A 1 288 ? -11.794 9.192 19.281 1.00 72.50 288 TYR A N 1
ATOM 2333 C CA . TYR A 1 288 ? -10.411 9.038 18.798 1.00 72.50 288 TYR A CA 1
ATOM 2334 C C . TYR A 1 288 ? -9.994 10.081 17.753 1.00 72.50 288 TYR A C 1
ATOM 2336 O O . TYR A 1 288 ? -8.848 10.086 17.305 1.00 72.50 288 TYR A O 1
ATOM 2344 N N . GLY A 1 289 ? -10.919 10.935 17.304 1.00 57.09 289 GLY A N 1
ATOM 2345 C CA . GLY A 1 289 ? -10.673 11.947 16.273 1.00 57.09 289 GLY A CA 1
ATOM 2346 C C . GLY A 1 289 ? -10.347 13.341 16.817 1.00 57.09 289 GLY A C 1
ATOM 2347 O O . GLY A 1 289 ? -9.736 14.132 16.105 1.00 57.09 289 GLY A O 1
ATOM 2348 N N . ARG A 1 290 ? -10.746 13.654 18.058 1.00 51.03 290 ARG A N 1
ATOM 2349 C CA . ARG A 1 290 ? -10.606 14.992 18.675 1.00 51.03 290 ARG A CA 1
ATOM 2350 C C . ARG A 1 290 ? -9.263 15.250 19.365 1.00 51.03 290 ARG A C 1
ATOM 2352 O O . ARG A 1 290 ? -9.113 16.250 20.053 1.00 51.03 290 ARG A O 1
ATOM 2359 N N . GLU A 1 291 ? -8.270 14.398 19.149 1.00 47.94 291 GLU A N 1
ATOM 2360 C CA . GLU A 1 291 ? -6.932 14.546 19.744 1.00 47.94 291 GLU A CA 1
ATOM 2361 C C . GLU A 1 291 ? -5.968 15.362 18.868 1.00 47.94 291 GLU A C 1
ATOM 2363 O O . GLU A 1 291 ? -4.755 15.267 19.007 1.00 47.94 291 GLU A O 1
ATOM 2368 N N . LEU A 1 292 ? -6.503 16.185 17.963 1.00 37.78 292 LEU A N 1
ATOM 2369 C CA . LEU A 1 292 ? -5.762 17.289 17.361 1.00 37.78 292 LEU A CA 1
ATOM 2370 C C . LEU A 1 292 ? -5.702 18.422 18.391 1.00 37.78 292 LEU A C 1
ATOM 2372 O O . LEU A 1 292 ? -6.629 19.226 18.497 1.00 37.78 292 LEU A O 1
ATOM 2376 N N . ILE A 1 293 ? -4.617 18.490 19.163 1.00 36.97 293 ILE A N 1
ATOM 2377 C CA . ILE A 1 293 ? -4.284 19.724 19.877 1.00 36.97 293 ILE A CA 1
ATOM 2378 C C . ILE A 1 293 ? -3.919 20.741 18.794 1.00 36.97 293 ILE A C 1
ATOM 2380 O O . ILE A 1 293 ? -2.826 20.703 18.230 1.00 36.97 293 ILE A O 1
ATOM 2384 N N . TYR A 1 294 ? -4.862 21.623 18.462 1.00 34.34 294 TYR A N 1
ATOM 2385 C CA . TYR A 1 294 ? -4.565 22.828 17.695 1.00 34.34 294 TYR A CA 1
ATOM 2386 C C . TYR A 1 294 ? -3.398 23.565 18.367 1.00 34.34 294 TYR A C 1
ATOM 2388 O O . TYR A 1 294 ? -3.329 23.574 19.601 1.00 34.34 294 TYR A O 1
ATOM 2396 N N . PRO A 1 295 ? -2.482 24.193 17.605 1.00 41.88 295 PRO A N 1
ATOM 2397 C CA . PRO A 1 295 ? -1.472 25.046 18.205 1.00 41.88 295 PRO A CA 1
ATOM 2398 C C . PRO A 1 295 ? -2.192 26.091 19.057 1.00 41.88 295 PRO A C 1
ATOM 2400 O O . PRO A 1 295 ? -3.015 26.850 18.553 1.00 41.88 295 PRO A O 1
ATOM 2403 N N . ASN A 1 296 ? -1.923 26.018 20.359 1.00 31.84 296 ASN A N 1
ATOM 2404 C CA . ASN A 1 296 ? -2.180 27.004 21.396 1.00 31.84 296 ASN A CA 1
ATOM 2405 C C . ASN A 1 296 ? -2.833 28.302 20.870 1.00 31.84 296 ASN A C 1
ATOM 2407 O O . ASN A 1 296 ? -2.122 29.121 20.278 1.00 31.84 296 ASN A O 1
ATOM 2411 N N . PRO A 1 297 ? -4.143 28.545 21.079 1.00 35.69 297 PRO A N 1
ATOM 2412 C CA . PRO A 1 297 ? -4.640 29.900 20.993 1.00 35.69 297 PRO A CA 1
ATOM 2413 C C . PRO A 1 297 ? -4.010 30.632 22.173 1.00 35.6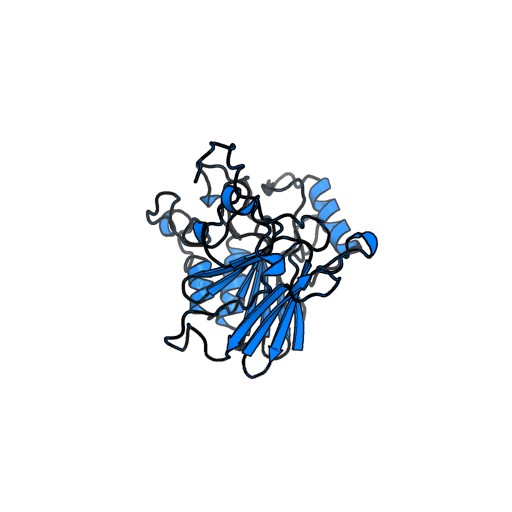9 297 PRO A C 1
ATOM 2415 O O . PRO A 1 297 ? -4.448 30.500 23.314 1.00 35.69 297 PRO A O 1
ATOM 2418 N N . SER A 1 298 ? -2.941 31.382 21.913 1.00 35.09 298 SER A N 1
ATOM 2419 C CA . SER A 1 298 ? -2.556 32.457 22.812 1.00 35.09 298 SER A CA 1
ATOM 2420 C C . SER A 1 298 ? -3.824 33.244 23.130 1.00 35.09 298 SER A C 1
ATOM 2422 O O . SER A 1 298 ? -4.477 33.746 22.211 1.00 35.09 298 SER A O 1
ATOM 2424 N N . CYS A 1 299 ? -4.184 33.281 24.411 1.00 37.06 299 CYS A N 1
ATOM 2425 C CA . CYS A 1 299 ? -5.291 34.047 24.954 1.00 37.06 299 CYS A CA 1
ATOM 2426 C C . CYS A 1 299 ? -5.140 35.523 24.567 1.00 37.06 299 CYS A C 1
ATOM 2428 O O . CYS A 1 299 ? -4.483 36.294 25.259 1.00 37.06 299 CYS A O 1
ATOM 2430 N N . GLY A 1 300 ? -5.733 35.902 23.441 1.00 35.69 300 GLY A N 1
ATOM 2431 C CA . GLY A 1 300 ? -6.138 37.265 23.154 1.00 35.69 300 GLY A CA 1
ATOM 2432 C C . GLY A 1 300 ? -7.608 37.371 23.522 1.00 35.69 300 GLY A C 1
ATOM 2433 O O . GLY A 1 300 ? -8.449 36.739 22.888 1.00 35.69 300 GLY A O 1
ATOM 2434 N N . GLU A 1 301 ? -7.893 38.098 24.596 1.00 39.34 301 GLU A N 1
ATOM 2435 C CA . GLU A 1 301 ? -9.239 38.404 25.072 1.00 39.34 301 GLU A CA 1
ATOM 2436 C C . GLU A 1 301 ? -10.148 38.907 23.941 1.00 39.34 301 GLU A C 1
ATOM 2438 O O . GLU A 1 301 ? -9.773 39.822 23.209 1.00 39.34 301 GLU A O 1
ATOM 2443 N N . ILE A 1 302 ? -11.384 38.404 23.870 1.00 33.84 302 ILE A N 1
ATOM 2444 C CA . ILE A 1 302 ? -12.501 39.183 23.327 1.00 33.84 302 ILE A CA 1
ATOM 2445 C C . ILE A 1 302 ? -13.676 39.049 24.295 1.00 33.84 302 ILE A C 1
ATOM 2447 O O . ILE A 1 302 ? -14.252 37.976 24.462 1.00 33.84 302 ILE A O 1
ATOM 2451 N N . LYS A 1 303 ? -13.989 40.168 24.952 1.00 32.16 303 LYS A N 1
ATOM 2452 C CA . LYS A 1 303 ? -15.202 40.385 25.742 1.00 32.16 303 LYS A CA 1
ATOM 2453 C C . LYS A 1 303 ? -16.414 40.459 24.817 1.00 32.16 303 LYS A C 1
ATOM 2455 O O . LYS A 1 303 ? -16.407 41.316 23.934 1.00 32.16 303 LYS A O 1
ATOM 2460 N N . ILE A 1 304 ? -17.453 39.678 25.114 1.00 38.62 304 ILE A N 1
ATOM 2461 C CA . ILE A 1 304 ? -18.831 40.168 25.314 1.00 38.62 304 ILE A CA 1
ATOM 2462 C C . ILE A 1 304 ? -19.414 39.377 26.483 1.00 38.62 304 ILE A C 1
ATOM 2464 O O . ILE A 1 304 ? -19.312 38.132 26.437 1.00 38.62 304 ILE A O 1
#

Foldseek 3Di:
DKDWDDADALADPVQLAAAPDVVDPPVVRLVVLQVCCVPPNADDDDPFKDDFCDQDPSRGGSNQWIWGDDPLEIETEAHQHNQLNGQDAQQRQLSGDSDPVSLVVVLCSLVVDPRLAYEYEYQAASGAHSSRFDDPQTCCDHLNNQAHPVRHGHNCVSPPPDDHRNPVSCVVSQHQEYEYEDLAWWFWDFDQLYIYTYWHAQPDPWQLFSVCCVVRHHDDGDTFGDDFIWMWDDDPFWIKIFTFHADDPVRDDPLRDGRDGQKMWIATSQASSRDPHRDTDIDGDCSRVPSPPDPDPPDDDDDD

Secondary structure (DSSP, 8-state):
-EEEE-----S-TT-SS----TT---HHHHHHHHHHHHHSPPP-SSSS-EE---EETTTEE---SEEEEETTEEEEEE-SSTT--S---TT-GGG----HHHHHHHHHHHHT---SEEEEEESS-SSSSTTS--STTTTTBHHHHSB-TTSSB-HHHHSTT--S-HHHHHHHTT--EEEE-SS-SEEEEEETTEEEEEPP-TT----S--TTTTTTT--SSEEE-SSEEEEEEEETTEEEEEEEE---GGG-BTTB-TT-EEEEEEEESS-TTSSS----PPEE-GGGT-----S---------

Sequence (304 aa):
MSFFATVSCFGQPRGRGGMAVEQYFSKCSSFDAVDRKKYFKNPAPDNFYSGDDANYTFMGKRESYYSWTWGDALFVVLDPYFFTSIKPDTLNGWRWTLGKDQYDWLRNTLETSDARFKFVFCHQLVGGDPLGRGGIEYADKYEWGGKNLDGTTGWSSNRPGWYKPIKELLAENKVTIFFHGHDHFFAKQDKDCLIYQLVPQPSLPNFNGPNQAAEYGYFQGKILPNSGHLRVTVGPLGVLTEYIKVYLPSQETGARHNKDIAASYYIPENYCYDTLFTNTPVLWNADYGRELIYPNPSCGEIKI

Solvent-accessible surface area (backbone atoms only — not comparable to full-atom values): 16685 Å² total; per-residue (Å²): 93,73,50,72,48,70,57,68,76,89,60,58,93,89,33,80,32,15,75,65,42,101,86,53,72,53,69,64,62,37,48,52,55,45,50,39,51,71,79,55,70,55,70,54,58,58,100,70,27,46,50,44,78,59,73,41,90,90,46,45,58,72,37,55,28,32,32,42,70,59,90,60,29,33,40,37,41,48,48,46,37,69,52,9,45,49,54,34,40,94,89,40,45,67,39,28,25,51,39,69,69,54,46,53,49,50,48,52,57,46,76,71,48,85,47,77,36,30,37,40,37,26,33,37,56,36,22,38,49,54,86,37,36,45,50,79,79,31,46,49,21,29,48,23,34,20,14,37,93,92,63,50,87,35,37,72,83,77,44,68,93,57,94,67,30,49,50,57,53,40,46,76,59,55,33,53,36,40,37,24,23,90,76,55,24,32,33,46,33,78,54,87,59,29,32,42,34,36,28,25,35,58,86,46,91,43,60,79,28,50,76,61,38,58,83,40,45,44,90,72,63,55,71,35,33,20,19,10,38,33,42,37,37,44,52,92,66,24,38,40,40,34,35,29,29,47,52,57,85,91,66,45,51,103,90,42,56,61,66,39,69,46,30,33,35,60,45,50,64,76,40,35,87,76,42,94,57,72,78,69,68,73,50,63,46,62,87,60,60,70,37,67,78,68,83,76,80,74,88,70,88,81,91,130

Mean predicted aligned error: 7.84 Å

Nearest PDB structures (foldseek):
  6xs5-assembly1_A  TM=5.484E-01  e=1.858E-02  Homo sapiens
  6vab-assembly1_C  TM=3.751E-01  e=5.495E-02  Mus musculus
  8dzk-assembly5_E  TM=4.782E-01  e=1.053E+00  Entamoeba histolytica
  5k78-assembly3_C  TM=4.813E-01  e=1.511E+00  Entamoeba histolytica
  4pei-assembly1_A  TM=4.921E-01  e=3.114E+00  Entamoeba histolytica